Protein AF-A0A7W1IDH3-F1 (afdb_monomer)

Foldseek 3Di:
DDADDPVLLVCLVVVVDDPVVVVVLVVVCVVDVVNVVVSVVVVVVVVVVVVVVVVVPDPPPPDPPPPPPPDDDDDDDDPDDDDDPCPDDCVVVVVVVVVVVVVVVVVVVCCVVVVVVVVVVVPPDPVVVVVVVVVPDPDDPDDDDDDDDDDDDDDDDDDDDDDDDDDDDDDDDDDDDDDDDDDDDDDDDDDDDDPDDPPDPPPDPVVVVVVVVVVVVVVVVVVVVVVVVVVVVVVVVVVVVVVVVVVVVVD

Secondary structure (DSSP, 8-state):
-PPPPHHHHHHHHHT-S-HHHHHHHHHHHHH-HHHHHHHHHHHHHHHHHHHHHHHHS-------PPP----PPP------PPP---PPPTHHHHHHHHHHHHHHHHHHHHHHHHHHHHHHHHT---HHHHHHHHTT--------------------------------------------------PPPP-PPPPPPP------HHHHHHHHHHHHHHHHHHHHHHHHHHHHHHHHHHHHHHHHHHHHTT-

pLDDT: mean 73.45, std 20.01, range [39.34, 98.31]

Mean predicted aligned error: 21.39 Å

Structure (mmCIF, N/CA/C/O backbone):
data_AF-A0A7W1IDH3-F1
#
_entry.id   AF-A0A7W1IDH3-F1
#
loop_
_atom_site.group_PDB
_atom_site.id
_atom_site.type_symbol
_atom_site.label_atom_id
_atom_site.label_alt_id
_atom_site.label_comp_id
_atom_site.label_asym_id
_atom_site.label_entity_id
_atom_site.label_seq_id
_atom_site.pdbx_PDB_ins_code
_atom_site.Cartn_x
_atom_site.Cartn_y
_atom_site.Cartn_z
_atom_site.occupancy
_atom_site.B_iso_or_equiv
_atom_site.auth_seq_id
_atom_site.auth_comp_id
_atom_site.auth_asym_id
_atom_site.auth_atom_id
_atom_site.pdbx_PDB_model_num
ATOM 1 N N . MET A 1 1 ? -10.002 7.616 27.091 1.00 63.62 1 MET A N 1
ATOM 2 C CA . MET A 1 1 ? -8.850 6.892 26.515 1.00 63.62 1 MET A CA 1
ATOM 3 C C . MET A 1 1 ? -8.283 7.758 25.410 1.00 63.62 1 MET A C 1
ATOM 5 O O . MET A 1 1 ? -9.078 8.321 24.669 1.00 63.62 1 MET A O 1
ATOM 9 N N . SER A 1 2 ? -6.966 7.949 25.358 1.00 89.31 2 SER A N 1
ATOM 10 C CA . SER A 1 2 ? -6.324 8.738 24.303 1.00 89.31 2 SER A CA 1
ATOM 11 C C . SER A 1 2 ? -6.494 8.037 22.954 1.00 89.31 2 SER A C 1
ATOM 13 O O . SER A 1 2 ? -6.327 6.820 22.867 1.00 89.31 2 SER A O 1
ATOM 15 N N . HIS A 1 3 ? -6.877 8.792 21.924 1.00 95.94 3 HIS A N 1
ATOM 16 C CA . HIS A 1 3 ? -6.883 8.303 20.546 1.00 95.94 3 HIS A CA 1
ATOM 17 C C . HIS A 1 3 ? -5.452 8.023 20.077 1.00 95.94 3 HIS A C 1
ATOM 19 O O . HIS A 1 3 ? -4.496 8.538 20.660 1.00 95.94 3 HIS A O 1
ATOM 25 N N . LEU A 1 4 ? -5.318 7.209 19.031 1.00 96.69 4 LEU A N 1
ATOM 26 C CA . LEU A 1 4 ? -4.037 7.011 18.363 1.00 96.69 4 LEU A CA 1
ATOM 27 C C . LEU A 1 4 ? -3.594 8.303 17.680 1.00 96.69 4 LEU A C 1
ATOM 29 O O . LEU A 1 4 ? -4.425 9.048 17.153 1.00 96.69 4 LEU A O 1
ATOM 33 N N . ASP A 1 5 ? -2.287 8.541 17.709 1.00 96.75 5 ASP A N 1
ATOM 34 C CA . ASP A 1 5 ? -1.677 9.615 16.940 1.00 96.75 5 ASP A CA 1
ATOM 35 C C . ASP A 1 5 ? -1.692 9.275 15.445 1.00 96.75 5 ASP A C 1
ATOM 37 O O . ASP A 1 5 ? -1.573 8.110 15.052 1.00 96.75 5 ASP A O 1
ATOM 41 N N . GLU A 1 6 ? -1.825 10.304 14.616 1.00 95.06 6 GLU A N 1
ATOM 42 C CA . GLU A 1 6 ? -1.897 10.163 13.162 1.00 95.06 6 GLU A CA 1
ATOM 43 C C . GLU A 1 6 ? -0.582 9.608 12.600 1.00 95.06 6 GLU A C 1
ATOM 45 O O . GLU A 1 6 ? -0.588 8.723 11.746 1.00 95.06 6 GLU A O 1
ATOM 50 N N . GLY A 1 7 ? 0.558 10.042 13.151 1.00 96.75 7 GLY A N 1
ATOM 51 C CA . GLY A 1 7 ? 1.873 9.536 12.749 1.00 96.75 7 GLY A CA 1
ATOM 52 C C . GLY A 1 7 ? 2.023 8.028 12.961 1.00 96.75 7 GLY A C 1
ATOM 53 O O . GLY A 1 7 ? 2.634 7.345 12.143 1.00 96.75 7 GLY A O 1
ATOM 54 N N . LEU A 1 8 ? 1.400 7.483 14.011 1.00 97.06 8 LEU A N 1
ATOM 55 C CA . LEU A 1 8 ? 1.431 6.048 14.298 1.00 97.06 8 LEU A CA 1
ATOM 56 C C . LEU A 1 8 ? 0.573 5.242 13.310 1.00 97.06 8 LEU A C 1
ATOM 58 O O . LEU A 1 8 ? 0.922 4.118 12.955 1.00 97.06 8 LEU A O 1
ATOM 62 N N . LEU A 1 9 ? -0.553 5.805 12.859 1.00 96.94 9 LEU A N 1
ATOM 63 C CA . LEU A 1 9 ? -1.392 5.195 11.823 1.00 96.94 9 LEU A CA 1
ATOM 64 C C . LEU A 1 9 ? -0.641 5.108 10.489 1.00 96.94 9 LEU A C 1
ATOM 66 O O . LEU A 1 9 ? -0.686 4.058 9.848 1.00 96.94 9 LEU A O 1
ATOM 70 N N . HIS A 1 10 ? 0.082 6.165 10.109 1.00 96.62 10 HIS A N 1
ATOM 71 C CA . HIS A 1 10 ? 0.917 6.175 8.905 1.00 96.62 10 HIS A CA 1
ATOM 72 C C . HIS A 1 10 ? 2.076 5.185 8.994 1.00 96.62 10 HIS A C 1
ATOM 74 O O . HIS A 1 10 ? 2.162 4.303 8.146 1.00 96.62 10 HIS A O 1
ATOM 80 N N . ALA A 1 11 ? 2.858 5.213 10.079 1.00 97.75 11 ALA A N 1
ATOM 81 C CA . ALA A 1 11 ? 3.935 4.246 10.294 1.00 97.75 11 ALA A CA 1
ATOM 82 C C . ALA A 1 11 ? 3.434 2.789 10.202 1.00 97.75 11 ALA A C 1
ATOM 84 O O . ALA A 1 11 ? 4.164 1.895 9.772 1.00 97.75 11 ALA A O 1
ATOM 85 N N . MET A 1 12 ? 2.176 2.522 10.592 1.00 97.69 12 MET A N 1
ATOM 86 C CA . MET A 1 12 ? 1.591 1.175 10.522 1.00 97.69 12 MET A CA 1
ATOM 87 C C . MET A 1 12 ? 1.304 0.766 9.081 1.00 97.69 12 MET A C 1
ATOM 89 O O . MET A 1 12 ? 1.465 -0.405 8.738 1.00 97.69 12 MET A O 1
ATOM 93 N N . LEU A 1 13 ? 0.848 1.707 8.256 1.00 97.44 13 LEU A N 1
ATOM 94 C CA . LEU A 1 13 ? 0.572 1.482 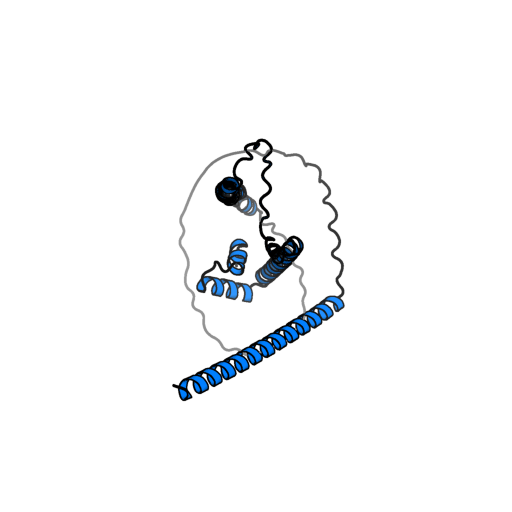6.840 1.00 97.44 13 LEU A CA 1
ATOM 95 C C . LEU A 1 13 ? 1.860 1.364 6.023 1.00 97.44 13 LEU A C 1
ATOM 97 O O . LEU A 1 13 ? 1.926 0.510 5.142 1.00 97.44 13 LEU A O 1
ATOM 101 N N . ASP A 1 14 ? 2.881 2.140 6.379 1.00 96.75 14 ASP A N 1
ATOM 102 C CA . ASP A 1 14 ? 4.202 2.111 5.746 1.00 96.75 14 ASP A CA 1
ATOM 103 C C . ASP A 1 14 ? 5.017 0.867 6.152 1.00 96.75 14 ASP A C 1
ATOM 105 O O . ASP A 1 14 ? 6.011 0.520 5.515 1.00 96.75 14 ASP A O 1
ATOM 109 N N . GLY A 1 15 ? 4.574 0.146 7.191 1.00 97.81 15 GLY A N 1
ATOM 110 C CA . GLY A 1 15 ? 5.244 -1.051 7.703 1.00 97.81 15 GLY A CA 1
ATOM 111 C C . GLY A 1 15 ? 6.477 -0.747 8.557 1.00 97.81 15 GLY A C 1
ATOM 112 O O . GLY A 1 15 ? 7.332 -1.615 8.724 1.00 97.81 15 GLY A O 1
ATOM 113 N N . GLU A 1 16 ? 6.571 0.468 9.098 1.00 98.25 16 GLU A N 1
ATOM 114 C CA . GLU A 1 16 ? 7.702 0.938 9.903 1.00 98.25 16 GLU A CA 1
ATOM 115 C C . GLU A 1 16 ? 7.608 0.541 11.387 1.00 98.25 16 GLU A C 1
ATOM 117 O O . GLU A 1 16 ? 8.611 0.601 12.097 1.00 98.25 16 GLU A O 1
ATOM 122 N N . LEU A 1 17 ? 6.435 0.109 11.871 1.00 98.00 17 LEU A N 1
ATOM 123 C CA . LEU A 1 17 ? 6.269 -0.353 13.259 1.00 98.00 17 LEU A CA 1
ATOM 124 C C . LEU A 1 17 ? 6.783 -1.774 13.492 1.00 98.00 17 LEU A C 1
ATOM 126 O O . LEU A 1 17 ? 6.637 -2.672 12.657 1.00 98.00 17 LEU A O 1
ATOM 130 N N . GLU A 1 18 ? 7.265 -2.019 14.711 1.00 97.81 18 GLU A N 1
ATOM 131 C CA . GLU A 1 18 ? 7.594 -3.366 15.164 1.00 97.81 18 GLU A CA 1
ATOM 132 C C . GLU A 1 18 ? 6.318 -4.217 15.336 1.00 97.81 18 GLU A C 1
ATOM 134 O O . GLU A 1 18 ? 5.243 -3.731 15.692 1.00 97.81 18 GLU A O 1
ATOM 139 N N . LEU A 1 19 ? 6.430 -5.539 15.162 1.00 96.94 19 LEU A N 1
ATOM 140 C CA . LEU A 1 19 ? 5.321 -6.491 15.326 1.00 96.94 19 LEU A CA 1
ATOM 141 C C . LEU A 1 19 ? 4.579 -6.357 16.671 1.00 96.94 19 LEU A C 1
ATOM 143 O O . LEU A 1 19 ? 3.372 -6.608 16.731 1.00 96.94 19 LEU A O 1
ATOM 147 N N . GLY A 1 20 ? 5.282 -6.000 17.751 1.00 97.38 20 GLY A N 1
ATOM 148 C CA . GLY A 1 20 ? 4.677 -5.769 19.065 1.00 97.38 20 GLY A CA 1
ATOM 149 C C . GLY A 1 20 ? 3.754 -4.550 19.079 1.00 97.38 20 GLY A C 1
ATOM 150 O O . GLY A 1 20 ? 2.620 -4.633 19.555 1.00 97.38 20 GLY A O 1
ATOM 151 N N . GLU A 1 21 ? 4.207 -3.449 18.488 1.00 97.44 21 GLU A N 1
ATOM 152 C CA . GLU A 1 21 ? 3.458 -2.198 18.404 1.00 97.44 21 GLU A CA 1
ATOM 153 C C . GLU A 1 21 ? 2.258 -2.344 17.464 1.00 97.44 21 GLU A C 1
ATOM 155 O O . GLU A 1 21 ? 1.145 -1.959 17.822 1.00 97.44 21 GLU A O 1
ATOM 160 N N . VAL A 1 22 ? 2.429 -3.021 16.321 1.00 98.31 22 VAL A N 1
ATOM 161 C CA . VAL A 1 22 ? 1.327 -3.330 15.394 1.00 98.31 22 VAL A CA 1
ATOM 162 C C . VAL A 1 22 ? 0.195 -4.071 16.110 1.00 98.31 22 VAL A C 1
ATOM 164 O O . VAL A 1 22 ? -0.975 -3.730 15.931 1.00 98.31 22 VAL A O 1
ATOM 167 N N . ARG A 1 23 ? 0.507 -5.050 16.972 1.00 98.06 23 ARG A N 1
ATOM 168 C CA . ARG A 1 23 ? -0.514 -5.768 17.760 1.00 98.06 23 ARG A CA 1
ATOM 169 C C . ARG A 1 23 ? -1.243 -4.849 18.737 1.00 98.06 23 ARG A C 1
ATOM 171 O O . ARG A 1 23 ? -2.455 -4.985 18.901 1.00 98.06 23 ARG A O 1
ATOM 178 N N . GLN A 1 24 ? -0.533 -3.920 19.373 1.00 97.31 24 GL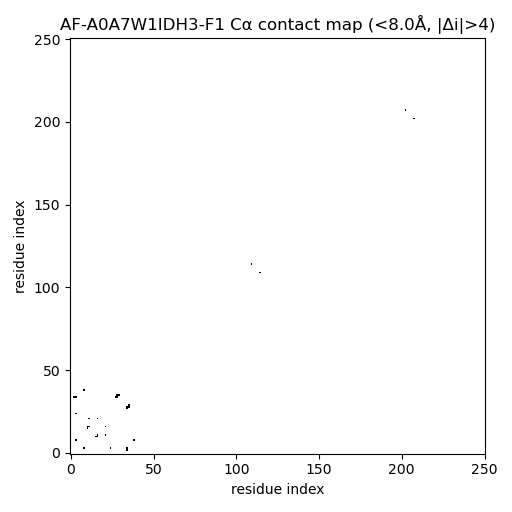N A N 1
ATOM 179 C CA . GLN A 1 24 ? -1.133 -2.959 20.297 1.00 97.31 24 GLN A CA 1
ATOM 180 C C . GLN A 1 24 ? -2.063 -1.980 19.568 1.00 97.31 24 GLN A C 1
ATOM 182 O O . GLN A 1 24 ? -3.188 -1.750 20.018 1.00 97.31 24 GLN A O 1
ATOM 187 N N . VAL A 1 25 ? -1.634 -1.464 18.414 1.00 97.75 25 VAL A N 1
ATOM 188 C CA . VAL A 1 25 ? -2.446 -0.594 17.552 1.00 97.75 25 VAL A CA 1
ATOM 189 C C . VAL A 1 25 ? -3.689 -1.335 17.061 1.00 97.75 25 VAL A C 1
ATOM 191 O O . VAL A 1 25 ? -4.799 -0.824 17.193 1.00 97.75 25 VAL A O 1
ATOM 194 N N . GLN A 1 26 ? -3.546 -2.574 16.585 1.00 97.88 26 GLN A N 1
ATOM 195 C CA . GLN A 1 26 ? -4.675 -3.406 16.155 1.00 97.88 26 GLN A CA 1
ATOM 196 C C . GLN A 1 26 ? -5.670 -3.690 17.286 1.00 97.88 26 GLN A C 1
ATOM 198 O O . GLN A 1 26 ? -6.880 -3.613 17.068 1.00 97.88 26 GLN A O 1
ATOM 203 N N . ALA A 1 27 ? -5.190 -3.965 18.502 1.00 97.81 27 ALA A N 1
ATOM 204 C CA .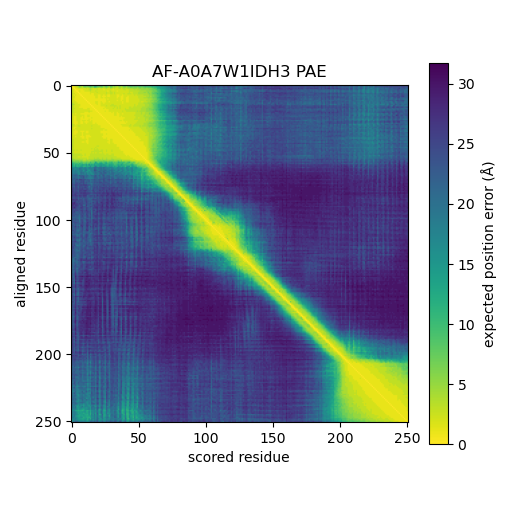 ALA A 1 27 ? -6.059 -4.136 19.665 1.00 97.81 27 ALA A CA 1
ATOM 205 C C . ALA A 1 27 ? -6.850 -2.853 19.972 1.00 97.81 27 ALA A C 1
ATOM 207 O O . ALA A 1 27 ? -8.055 -2.914 20.224 1.00 97.81 27 ALA A O 1
ATOM 208 N N . HIS A 1 28 ? -6.204 -1.684 19.890 1.00 97.81 28 HIS A N 1
ATOM 209 C CA . HIS A 1 28 ? -6.881 -0.403 20.068 1.00 97.81 28 HIS A CA 1
ATOM 210 C C . HIS A 1 28 ? -7.941 -0.166 18.986 1.00 97.81 28 HIS A C 1
ATOM 212 O O . HIS A 1 28 ? -9.075 0.175 19.324 1.00 97.81 28 HIS A O 1
ATOM 218 N N . LEU A 1 29 ? -7.614 -0.405 17.713 1.00 97.62 29 LEU A N 1
ATOM 219 C CA . LEU A 1 29 ? -8.550 -0.286 16.589 1.00 97.62 29 LEU A CA 1
ATOM 220 C C . LEU A 1 29 ? -9.783 -1.185 16.765 1.00 97.62 29 LEU A C 1
ATOM 222 O O . LEU A 1 29 ? -10.895 -0.751 16.483 1.00 97.62 29 LEU A O 1
ATOM 226 N N . GLY A 1 30 ? -9.615 -2.389 17.325 1.00 97.12 30 GLY A N 1
ATOM 227 C CA . GLY A 1 30 ? -10.730 -3.282 17.664 1.00 97.12 30 GLY A CA 1
ATOM 228 C C . GLY A 1 30 ? -11.656 -2.753 18.768 1.00 97.12 30 GLY A C 1
ATOM 229 O O . GLY A 1 30 ? -12.821 -3.137 18.829 1.00 97.12 30 GLY A O 1
ATOM 230 N N . SER A 1 31 ? -11.159 -1.861 19.629 1.00 97.44 31 SER A N 1
ATOM 231 C CA . SER A 1 31 ? -11.921 -1.260 20.734 1.00 97.44 31 SER A CA 1
ATOM 232 C C . SER A 1 31 ? -12.433 0.160 20.457 1.00 97.44 31 SER A C 1
ATOM 234 O O . SER A 1 31 ? -13.329 0.633 21.155 1.00 97.44 31 SER A O 1
ATOM 236 N N . CYS A 1 32 ? -11.881 0.857 19.458 1.00 98.12 32 CYS A N 1
ATOM 237 C CA . CYS A 1 32 ? -12.119 2.280 19.225 1.00 98.12 32 CYS A CA 1
ATOM 238 C C . CYS A 1 32 ? -12.599 2.556 17.792 1.00 98.12 32 CYS A C 1
ATOM 240 O O . CYS A 1 32 ? -11.802 2.747 16.872 1.00 98.12 32 CYS A O 1
ATOM 242 N N . ALA A 1 33 ? -13.921 2.662 17.623 1.00 97.56 33 ALA A N 1
ATOM 243 C CA . ALA A 1 33 ? -14.556 2.891 16.322 1.00 97.56 33 ALA A CA 1
ATOM 244 C C . ALA A 1 33 ? -14.087 4.178 15.616 1.00 97.56 33 ALA A C 1
ATOM 246 O O . ALA A 1 33 ? -13.983 4.203 14.395 1.00 97.56 33 ALA A O 1
ATOM 247 N N . SER A 1 34 ? -13.763 5.243 16.358 1.00 96.81 34 SER A N 1
ATOM 248 C CA . SER A 1 34 ? -13.271 6.488 15.752 1.00 96.81 34 SER A CA 1
ATOM 249 C C . SER A 1 34 ? -11.890 6.329 15.113 1.00 96.81 34 SER A C 1
ATOM 251 O O . SER A 1 34 ? -11.634 6.921 14.070 1.00 96.81 34 SER A O 1
ATOM 253 N N . CYS A 1 35 ? -11.003 5.537 15.725 1.00 98.06 35 CYS A N 1
ATOM 254 C CA . CYS A 1 35 ? -9.674 5.270 15.173 1.00 98.06 35 CYS A CA 1
ATOM 255 C C . CYS A 1 35 ? -9.761 4.338 13.954 1.00 98.06 35 CYS A C 1
ATOM 257 O O . CYS A 1 35 ? -9.029 4.533 12.989 1.00 98.06 35 CYS A O 1
ATOM 259 N N . ASP A 1 36 ? -10.695 3.379 13.957 1.00 98.00 36 ASP A N 1
ATOM 260 C CA . ASP A 1 36 ? -10.970 2.526 12.793 1.00 98.00 36 ASP A CA 1
ATOM 261 C C . ASP A 1 36 ? -11.512 3.326 11.594 1.00 98.00 36 ASP A C 1
ATOM 263 O O . ASP A 1 36 ? -11.073 3.119 10.463 1.00 98.00 36 ASP A O 1
ATOM 267 N N . THR A 1 37 ? -12.411 4.290 11.827 1.00 97.81 37 THR A N 1
ATOM 268 C CA . THR A 1 37 ? -12.883 5.196 10.766 1.00 97.81 37 THR A CA 1
ATOM 269 C C . THR A 1 37 ? -11.735 6.014 10.174 1.00 97.81 37 THR A C 1
ATOM 271 O O . THR A 1 37 ? -11.593 6.039 8.955 1.00 97.81 37 THR A O 1
ATOM 274 N N . ARG A 1 38 ? -10.866 6.602 11.008 1.00 97.19 38 ARG A N 1
ATOM 275 C CA . ARG A 1 38 ? -9.688 7.346 10.523 1.00 97.19 38 ARG A CA 1
ATOM 276 C C . ARG A 1 38 ? -8.750 6.473 9.695 1.00 97.19 38 ARG A C 1
ATOM 278 O O . ARG A 1 38 ? -8.335 6.871 8.616 1.00 97.19 38 ARG A O 1
ATOM 285 N N . LEU A 1 39 ? -8.477 5.245 10.138 1.00 97.94 39 LEU A N 1
ATOM 286 C CA . LEU A 1 39 ? -7.651 4.308 9.373 1.00 97.94 39 LEU A CA 1
ATOM 287 C C . LEU A 1 39 ? -8.235 4.016 7.980 1.00 97.94 39 LEU A C 1
ATOM 289 O O . LEU A 1 39 ? -7.485 3.858 7.017 1.00 97.94 39 LEU A O 1
ATOM 293 N N . LYS A 1 40 ? -9.564 3.922 7.859 1.00 98.00 40 LYS A N 1
ATOM 294 C CA . LYS A 1 40 ? -10.234 3.740 6.563 1.00 98.00 40 LYS A CA 1
ATOM 295 C C . LYS A 1 40 ? -10.073 4.966 5.668 1.00 98.00 40 LYS A C 1
ATOM 297 O O . LYS A 1 40 ? -9.737 4.788 4.503 1.00 98.00 40 LYS A O 1
ATOM 302 N N . GLU A 1 41 ? -10.247 6.167 6.217 1.00 97.38 41 GLU A N 1
ATOM 303 C CA . GLU A 1 41 ? -10.050 7.431 5.493 1.00 97.38 41 GLU A CA 1
ATOM 304 C C . GLU A 1 41 ? -8.615 7.552 4.956 1.00 97.38 41 GLU A C 1
ATOM 306 O O . GLU A 1 41 ? -8.417 7.844 3.778 1.00 97.38 41 GLU A O 1
ATOM 311 N N . VAL A 1 42 ? -7.607 7.240 5.779 1.00 97.06 42 VAL A N 1
ATOM 312 C CA . VAL A 1 42 ? -6.194 7.275 5.362 1.00 97.06 42 VAL A CA 1
ATOM 313 C C . VAL A 1 42 ? -5.913 6.258 4.252 1.00 97.06 42 VAL A C 1
ATOM 315 O O . VAL A 1 42 ? -5.238 6.579 3.276 1.00 97.06 42 VAL A O 1
ATOM 318 N N . ARG A 1 43 ? -6.462 5.040 4.347 1.00 97.06 43 ARG A N 1
ATOM 319 C CA . ARG A 1 43 ? -6.314 4.017 3.296 1.00 97.06 43 ARG A CA 1
ATOM 320 C C . ARG A 1 43 ? -6.969 4.424 1.979 1.00 97.06 43 ARG A C 1
ATOM 322 O O . ARG A 1 43 ? -6.414 4.139 0.923 1.00 97.06 43 ARG A O 1
ATOM 329 N N . GLU A 1 44 ? -8.132 5.065 2.035 1.00 97.81 44 GLU A N 1
ATOM 330 C CA . GLU A 1 44 ? -8.810 5.588 0.847 1.00 97.81 44 GLU A CA 1
ATOM 331 C C . GLU A 1 44 ? -7.991 6.707 0.192 1.00 97.81 44 GLU A C 1
ATOM 333 O O . GLU A 1 44 ? -7.787 6.688 -1.022 1.00 97.81 44 GLU A O 1
ATOM 338 N N . LEU A 1 45 ? -7.436 7.621 0.994 1.00 96.62 45 LEU A N 1
ATOM 339 C C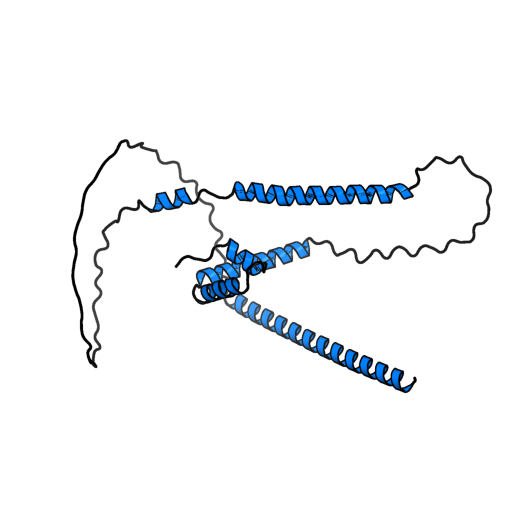A . LEU A 1 45 ? -6.555 8.681 0.505 1.00 96.62 45 LEU A CA 1
ATOM 340 C C . LEU A 1 45 ? -5.279 8.123 -0.145 1.00 96.62 45 LEU A C 1
ATOM 342 O O . LEU A 1 45 ? -4.845 8.625 -1.183 1.00 96.62 45 LEU A O 1
ATOM 346 N N . MET A 1 46 ? -4.689 7.080 0.441 1.00 95.75 46 MET A N 1
ATOM 347 C CA . MET A 1 46 ? -3.506 6.411 -0.104 1.00 95.75 46 MET A CA 1
ATOM 348 C C . MET A 1 46 ? -3.820 5.736 -1.446 1.00 95.75 46 MET A C 1
ATOM 350 O O . MET A 1 46 ? -3.116 5.966 -2.423 1.00 95.75 46 MET A O 1
ATOM 354 N N . ALA A 1 47 ? -4.943 5.015 -1.538 1.00 96.25 47 ALA A N 1
ATOM 355 C CA . ALA A 1 47 ? -5.382 4.379 -2.780 1.00 96.25 47 ALA A CA 1
ATOM 356 C C . ALA A 1 47 ? -5.683 5.390 -3.904 1.00 96.25 47 ALA A C 1
ATOM 358 O O . ALA A 1 47 ? -5.363 5.140 -5.068 1.00 96.25 47 ALA A O 1
ATOM 359 N N . GLU A 1 48 ? -6.281 6.541 -3.582 1.00 97.94 48 GLU A N 1
ATOM 360 C CA . GLU A 1 48 ? -6.496 7.609 -4.566 1.00 97.94 48 GLU A CA 1
ATOM 361 C C . GLU A 1 48 ? -5.167 8.250 -4.993 1.00 97.94 48 GLU A C 1
ATOM 363 O O . GLU A 1 48 ? -4.968 8.538 -6.172 1.00 97.94 48 GLU A O 1
ATOM 368 N N . SER A 1 49 ? -4.223 8.412 -4.064 1.00 96.50 49 SER A N 1
ATOM 369 C CA . SER A 1 49 ? -2.880 8.910 -4.376 1.00 96.50 49 SER A CA 1
ATOM 370 C C . SER A 1 49 ? -2.146 7.970 -5.336 1.00 96.50 49 SER A C 1
ATOM 372 O O . SER A 1 49 ? -1.641 8.430 -6.359 1.00 96.50 49 SER A O 1
ATOM 374 N N . ASP A 1 50 ? -2.174 6.659 -5.081 1.00 96.19 50 ASP A N 1
ATOM 375 C CA . ASP A 1 50 ? -1.594 5.642 -5.968 1.00 96.19 50 ASP A CA 1
ATOM 376 C C . ASP A 1 50 ? -2.220 5.688 -7.365 1.00 96.19 50 ASP A C 1
ATOM 378 O O . ASP A 1 50 ? -1.528 5.620 -8.382 1.00 96.19 50 ASP A O 1
ATOM 382 N N . ARG A 1 51 ? -3.541 5.877 -7.440 1.00 96.75 51 ARG A N 1
ATOM 383 C CA . ARG A 1 51 ? -4.261 6.024 -8.708 1.00 96.75 51 ARG A CA 1
ATOM 384 C C . ARG A 1 51 ? -3.830 7.271 -9.482 1.00 96.75 51 ARG A C 1
ATOM 386 O O . ARG A 1 51 ? -3.677 7.213 -10.707 1.00 96.75 51 ARG A O 1
ATOM 393 N N . LEU A 1 52 ? -3.654 8.401 -8.800 1.00 96.50 52 LEU A N 1
ATOM 394 C CA . LEU A 1 52 ? -3.181 9.640 -9.417 1.00 96.50 52 LEU A CA 1
ATOM 395 C C . LEU A 1 52 ? -1.739 9.493 -9.908 1.00 96.50 52 LEU A C 1
ATOM 397 O O . LEU A 1 52 ? -1.445 9.899 -11.031 1.00 96.50 52 LEU A O 1
ATOM 401 N N . VAL A 1 53 ? -0.868 8.859 -9.119 1.00 95.81 53 VAL A N 1
ATOM 402 C CA . VAL A 1 53 ? 0.515 8.558 -9.516 1.00 95.81 53 VAL A CA 1
ATOM 403 C C . VAL A 1 53 ? 0.532 7.661 -10.750 1.00 95.81 53 VAL A C 1
ATOM 405 O O . VAL A 1 53 ? 1.164 8.024 -11.736 1.00 95.81 53 VAL A O 1
ATOM 408 N N . ALA A 1 54 ? -0.248 6.579 -10.768 1.00 91.94 54 ALA A N 1
ATOM 409 C CA . ALA A 1 54 ? -0.357 5.685 -11.921 1.00 91.94 54 ALA A CA 1
ATOM 410 C C . ALA A 1 54 ? -0.896 6.380 -13.186 1.00 91.94 54 ALA A C 1
ATOM 412 O O . ALA A 1 54 ? -0.600 5.966 -14.302 1.00 91.94 54 ALA A O 1
ATOM 413 N N . THR A 1 55 ? -1.691 7.444 -13.031 1.00 94.50 55 THR A N 1
ATOM 414 C CA . THR A 1 55 ? -2.192 8.245 -14.162 1.00 94.50 55 THR A CA 1
ATOM 415 C C . THR A 1 55 ? -1.130 9.211 -14.697 1.00 94.50 55 THR A C 1
ATOM 417 O O . THR A 1 55 ? -1.131 9.537 -15.885 1.00 94.50 55 THR A O 1
ATOM 420 N N . LEU A 1 56 ? -0.247 9.704 -13.824 1.00 95.19 56 LEU A N 1
ATOM 421 C CA . LEU A 1 56 ? 0.836 10.624 -14.175 1.00 95.19 56 LEU A CA 1
ATOM 422 C C . LEU A 1 56 ? 2.092 9.906 -14.665 1.00 95.19 56 LEU A C 1
ATOM 424 O O . LEU A 1 56 ? 2.878 10.513 -15.395 1.00 95.19 56 LEU A O 1
ATOM 428 N N . GLU A 1 57 ? 2.294 8.655 -14.260 1.00 91.81 57 GLU A N 1
ATOM 429 C CA . GLU A 1 57 ? 3.406 7.839 -14.715 1.00 91.81 57 GLU A CA 1
ATOM 430 C C . GLU A 1 57 ? 3.267 7.638 -16.232 1.00 91.81 57 GLU A C 1
ATOM 432 O O . GLU A 1 57 ? 2.307 7.013 -16.697 1.00 91.81 57 GLU A O 1
ATOM 437 N N . PRO A 1 58 ? 4.161 8.236 -17.047 1.00 83.12 58 PRO A N 1
ATOM 438 C CA . PRO A 1 58 ? 4.109 8.034 -18.483 1.00 83.12 58 PRO A CA 1
ATOM 439 C C . PRO A 1 58 ? 4.249 6.534 -18.725 1.00 83.12 58 PRO A C 1
ATOM 441 O O . PRO A 1 58 ? 5.049 5.915 -18.019 1.00 83.12 58 PRO A O 1
ATOM 444 N N . PRO A 1 59 ? 3.519 5.951 -19.701 1.00 80.44 59 PRO A N 1
ATOM 445 C CA . PRO A 1 59 ? 3.672 4.537 -20.005 1.00 80.44 59 PRO A CA 1
ATOM 446 C C . PRO A 1 59 ? 5.165 4.290 -20.135 1.00 80.44 59 PRO A C 1
ATOM 448 O O . PRO A 1 59 ? 5.814 4.987 -20.932 1.00 80.44 59 PRO A O 1
ATOM 451 N N . GLU A 1 60 ? 5.703 3.410 -19.275 1.00 71.38 60 GLU A N 1
ATOM 452 C CA . GLU A 1 60 ? 7.105 3.020 -19.331 1.00 71.38 60 GLU A CA 1
ATOM 453 C C . GLU A 1 60 ? 7.391 2.839 -20.805 1.00 71.38 60 GLU A C 1
ATOM 455 O O . GLU A 1 60 ? 6.651 2.114 -21.480 1.00 71.38 60 GLU A O 1
ATOM 460 N N . ARG A 1 61 ? 8.344 3.615 -21.338 1.00 62.44 61 ARG A N 1
ATOM 461 C CA . ARG A 1 61 ? 8.726 3.502 -22.740 1.00 62.44 61 ARG A CA 1
ATOM 462 C C . ARG A 1 61 ? 9.234 2.084 -22.879 1.00 62.44 61 ARG A C 1
ATOM 464 O O . ARG A 1 61 ? 10.409 1.842 -22.620 1.00 62.44 61 ARG A O 1
ATOM 471 N N . THR A 1 62 ? 8.313 1.181 -23.212 1.00 62.75 62 THR A N 1
ATOM 472 C CA . THR A 1 62 ? 8.558 -0.219 -23.481 1.00 62.75 62 THR A CA 1
ATOM 473 C C . THR A 1 62 ? 9.709 -0.171 -24.433 1.00 62.75 62 THR A C 1
ATOM 475 O O . THR A 1 62 ? 9.609 0.525 -25.449 1.00 62.75 62 THR A O 1
ATOM 478 N N . GLU A 1 63 ? 10.817 -0.720 -23.947 1.00 59.25 63 GLU A N 1
ATOM 479 C CA . GLU A 1 63 ? 12.167 -0.506 -24.422 1.00 59.25 63 GLU A CA 1
ATOM 480 C C . GLU A 1 63 ? 12.138 -0.109 -25.885 1.00 59.25 63 GLU A C 1
ATOM 482 O O . GLU A 1 63 ? 11.654 -0.859 -26.735 1.00 59.25 63 GLU A O 1
ATOM 487 N N . PHE A 1 64 ? 12.597 1.113 -26.165 1.00 57.94 64 PHE A N 1
ATOM 488 C CA . PHE A 1 64 ? 13.025 1.468 -27.504 1.00 57.94 64 PHE A CA 1
ATOM 489 C C . PHE A 1 64 ? 14.015 0.370 -27.880 1.00 57.94 64 PHE A C 1
ATOM 491 O O . PHE A 1 64 ? 15.170 0.415 -27.456 1.00 57.94 64 PHE A O 1
ATOM 498 N N . ALA A 1 65 ? 13.526 -0.670 -28.563 1.00 65.94 65 ALA A N 1
ATOM 499 C CA . ALA A 1 65 ? 14.352 -1.730 -29.080 1.00 65.94 65 ALA A CA 1
ATOM 500 C C . ALA A 1 65 ? 15.419 -0.973 -29.862 1.00 65.94 65 ALA A C 1
ATOM 502 O O . ALA A 1 65 ? 15.042 -0.189 -30.747 1.00 65.94 65 ALA A O 1
ATOM 503 N N . PRO A 1 66 ? 16.701 -1.056 -29.460 1.00 69.75 66 PRO A N 1
ATOM 504 C CA . PRO A 1 66 ? 17.737 -0.305 -30.139 1.00 69.75 66 PRO A CA 1
ATOM 505 C C . PRO A 1 66 ? 17.561 -0.622 -31.623 1.00 69.75 66 PRO A C 1
ATOM 507 O O . PRO A 1 66 ? 17.429 -1.808 -31.948 1.00 69.75 66 PRO A O 1
ATOM 510 N N . PRO A 1 67 ? 17.414 0.395 -32.498 1.00 68.62 67 PRO A N 1
ATOM 511 C CA . PRO A 1 67 ? 17.182 0.144 -33.908 1.00 68.62 67 PRO A CA 1
ATOM 512 C C . PRO A 1 67 ? 18.270 -0.822 -34.343 1.00 68.62 67 PRO A C 1
ATOM 514 O O . PRO A 1 67 ? 19.450 -0.528 -34.151 1.00 68.62 67 PRO A O 1
ATOM 517 N N . LEU A 1 68 ? 17.850 -2.005 -34.807 1.00 68.00 68 LEU A N 1
ATOM 518 C CA . LEU A 1 68 ? 18.745 -3.022 -35.338 1.00 68.00 68 LEU A CA 1
ATOM 519 C C . LEU A 1 68 ? 19.696 -2.285 -36.269 1.00 68.00 68 LEU A C 1
ATOM 521 O O . LEU A 1 68 ? 19.252 -1.693 -37.256 1.00 68.00 68 LEU A O 1
ATOM 525 N N . THR A 1 69 ? 20.967 -2.218 -35.882 1.00 67.19 69 THR A N 1
ATOM 526 C CA . THR A 1 69 ? 21.984 -1.541 -36.669 1.00 67.19 69 THR A CA 1
ATOM 527 C C . THR A 1 69 ? 21.912 -2.132 -38.074 1.00 67.19 69 THR A C 1
ATOM 529 O O . THR A 1 69 ? 22.013 -3.356 -38.219 1.00 67.19 69 THR A O 1
ATOM 532 N N . PRO A 1 70 ? 21.655 -1.318 -39.114 1.00 65.12 70 PRO A N 1
ATOM 533 C CA . PRO A 1 70 ? 21.708 -1.814 -40.473 1.00 65.12 70 PRO A CA 1
ATOM 534 C C . PRO A 1 70 ? 23.118 -2.355 -40.685 1.00 65.12 70 PRO A C 1
ATOM 536 O O . PRO A 1 70 ? 24.100 -1.653 -40.471 1.00 65.12 70 PRO A O 1
ATOM 539 N N . THR A 1 71 ? 23.198 -3.636 -41.027 1.00 64.50 71 THR A N 1
ATOM 540 C CA . THR A 1 71 ? 24.419 -4.301 -41.467 1.00 64.50 71 THR A CA 1
ATOM 541 C C . THR A 1 71 ? 25.131 -3.412 -42.483 1.00 64.50 71 THR A C 1
ATOM 543 O O . THR A 1 71 ? 24.578 -3.135 -43.549 1.00 64.50 71 THR A O 1
ATOM 546 N N . ASP A 1 72 ? 26.334 -2.955 -42.135 1.00 54.72 72 ASP A N 1
ATOM 547 C CA . ASP A 1 72 ? 27.170 -2.141 -43.010 1.00 54.72 72 ASP A CA 1
ATOM 548 C C . ASP A 1 72 ? 27.384 -2.854 -44.359 1.00 54.72 72 ASP A C 1
ATOM 550 O O . ASP A 1 72 ? 27.833 -4.008 -44.385 1.00 54.72 72 ASP A O 1
ATOM 554 N N . PRO A 1 73 ? 27.087 -2.210 -45.504 1.00 68.62 73 PRO A N 1
ATOM 555 C CA . PRO A 1 73 ? 27.548 -2.703 -46.792 1.00 68.62 73 PRO A CA 1
ATOM 556 C C . PRO A 1 73 ? 29.081 -2.572 -46.876 1.00 68.62 73 PRO A C 1
ATOM 558 O O . PRO A 1 73 ? 29.655 -1.632 -46.322 1.00 68.62 73 PRO A O 1
ATOM 561 N N . PRO A 1 74 ? 29.775 -3.483 -47.585 1.00 61.62 74 PRO A N 1
ATOM 562 C CA . PRO A 1 74 ? 31.228 -3.458 -47.672 1.00 61.62 74 PRO A CA 1
ATOM 563 C C . PRO A 1 74 ? 31.717 -2.152 -48.310 1.00 61.62 74 PRO A C 1
ATOM 565 O O . PRO A 1 74 ? 31.368 -1.818 -49.445 1.00 61.62 74 PRO A O 1
ATOM 568 N N . LEU A 1 75 ? 32.554 -1.446 -47.549 1.00 57.47 75 LEU A N 1
ATOM 569 C CA . LEU A 1 75 ? 33.309 -0.255 -47.926 1.00 57.47 75 LEU A CA 1
ATOM 570 C C . LEU A 1 75 ? 33.912 -0.396 -49.332 1.00 57.47 75 LEU A C 1
ATOM 572 O O . LEU A 1 75 ? 34.837 -1.180 -49.553 1.00 57.47 75 LEU A O 1
ATOM 576 N N . ARG A 1 76 ? 33.434 0.416 -50.281 1.00 54.88 76 ARG A N 1
ATOM 577 C CA . ARG A 1 76 ? 34.220 0.765 -51.466 1.00 54.88 76 ARG A CA 1
ATOM 578 C C . ARG A 1 76 ? 35.032 2.012 -51.153 1.00 54.88 76 ARG A C 1
ATOM 580 O O . ARG A 1 76 ? 34.481 3.050 -50.803 1.00 54.88 76 ARG A O 1
ATOM 587 N N . ALA A 1 77 ? 36.346 1.867 -51.274 1.00 56.78 77 ALA A N 1
ATOM 588 C CA . ALA A 1 77 ? 37.319 2.935 -51.157 1.00 56.78 77 ALA A CA 1
ATOM 589 C C . ALA A 1 77 ? 37.052 4.016 -52.215 1.00 56.78 77 ALA A C 1
ATOM 591 O O . ALA A 1 77 ? 37.329 3.815 -53.396 1.00 56.78 77 ALA A O 1
ATOM 592 N N . SER A 1 78 ? 36.533 5.161 -51.780 1.00 54.97 78 SER A N 1
ATOM 593 C CA . SER A 1 78 ? 36.587 6.405 -52.542 1.00 54.97 78 SER A CA 1
ATOM 594 C C . SER A 1 78 ? 37.472 7.382 -51.782 1.00 54.97 78 SER A C 1
ATOM 596 O O . SER A 1 78 ? 37.088 7.956 -50.767 1.00 54.97 78 SER A O 1
ATOM 598 N N . THR A 1 79 ? 38.696 7.516 -52.279 1.00 57.97 79 THR A N 1
ATOM 599 C CA . THR A 1 79 ? 39.601 8.634 -52.032 1.00 57.97 79 THR A CA 1
ATOM 600 C C . THR A 1 79 ? 38.983 9.903 -52.604 1.00 57.97 79 THR A C 1
ATOM 602 O O . THR A 1 79 ? 39.036 10.096 -53.810 1.00 57.97 79 THR A O 1
ATOM 605 N N . ASP A 1 80 ? 38.376 10.717 -51.747 1.00 54.94 80 ASP A N 1
ATOM 606 C CA . ASP A 1 80 ? 38.326 12.178 -51.873 1.00 54.94 80 ASP A CA 1
ATOM 607 C C . ASP A 1 80 ? 37.800 12.746 -50.547 1.00 54.94 80 ASP A C 1
ATOM 609 O O . ASP A 1 80 ? 36.598 12.842 -50.301 1.00 54.94 80 ASP A O 1
ATOM 613 N N . LEU A 1 81 ? 38.738 13.035 -49.639 1.00 56.00 81 LEU A N 1
ATOM 614 C CA . LEU A 1 81 ? 38.477 13.633 -48.329 1.00 56.00 81 LEU A C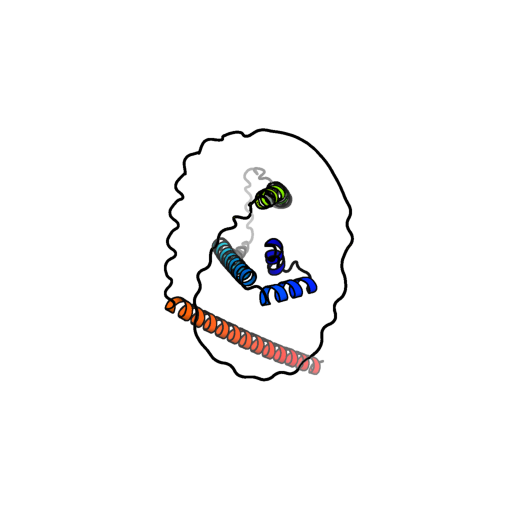A 1
ATOM 615 C C . LEU A 1 81 ? 38.314 15.162 -48.479 1.00 56.00 81 LEU A C 1
ATOM 617 O O . LEU A 1 81 ? 39.287 15.830 -48.836 1.00 56.00 81 LEU A O 1
ATOM 621 N N . PRO A 1 82 ? 37.156 15.757 -48.143 1.00 66.31 82 PRO A N 1
ATOM 622 C CA . PRO A 1 82 ? 37.088 17.169 -47.771 1.00 66.31 82 PRO A CA 1
ATOM 623 C C . PRO A 1 82 ? 37.757 17.403 -46.398 1.00 66.31 82 PRO A C 1
ATOM 625 O O . PRO A 1 82 ? 37.886 16.463 -45.607 1.00 66.31 82 PRO A O 1
ATOM 628 N N . PRO A 1 83 ? 38.199 18.640 -46.089 1.00 61.91 83 PRO A N 1
ATOM 629 C CA . PRO A 1 83 ? 38.912 18.936 -44.852 1.00 61.91 83 PRO A CA 1
ATOM 630 C C . PRO A 1 83 ? 38.033 18.642 -43.634 1.00 61.91 83 PRO A C 1
ATOM 632 O O . PRO A 1 83 ? 36.950 19.205 -43.472 1.00 61.91 83 PRO A O 1
ATOM 635 N N . LEU A 1 84 ? 38.540 17.748 -42.785 1.00 52.50 84 LEU A N 1
ATOM 636 C CA . LEU A 1 84 ? 37.994 17.387 -41.485 1.00 52.50 84 LEU A CA 1
ATOM 637 C C . LEU A 1 84 ? 37.814 18.645 -40.628 1.00 52.50 84 LEU A C 1
ATOM 639 O O . LEU A 1 84 ? 38.761 19.153 -40.026 1.00 52.50 84 LEU A O 1
ATOM 643 N N . LEU A 1 85 ? 36.573 19.125 -40.538 1.00 57.97 85 LEU A N 1
ATOM 644 C CA . LEU A 1 85 ? 36.133 19.819 -39.339 1.00 57.97 85 LEU A CA 1
ATOM 645 C C . LEU A 1 85 ? 36.273 18.809 -38.202 1.00 57.97 85 LEU A C 1
ATOM 647 O O . LEU A 1 85 ? 35.615 17.771 -38.217 1.00 57.97 85 LEU A O 1
ATOM 651 N N . LEU A 1 86 ? 37.176 19.107 -37.268 1.00 56.84 86 LEU A N 1
ATOM 652 C CA . LEU A 1 86 ? 37.316 18.438 -35.978 1.00 56.84 86 LEU A CA 1
ATOM 653 C C . LEU A 1 86 ? 35.979 18.535 -35.235 1.00 56.84 86 LEU A C 1
ATOM 655 O O . LEU A 1 86 ? 35.771 19.431 -34.417 1.00 56.84 86 LEU A O 1
ATOM 659 N N . LEU A 1 87 ? 35.050 17.643 -35.568 1.00 59.31 87 LEU A N 1
ATOM 660 C CA . LEU A 1 87 ? 33.900 17.355 -34.738 1.00 59.31 87 LEU A CA 1
ATOM 661 C C . LEU A 1 87 ? 34.473 16.665 -33.491 1.00 59.31 87 LEU A C 1
ATOM 663 O O . LEU A 1 87 ? 35.145 15.642 -33.642 1.00 59.31 87 LEU A O 1
ATOM 667 N N . PRO A 1 88 ? 34.325 17.255 -32.293 1.00 58.78 88 PRO A N 1
ATOM 668 C CA . PRO A 1 88 ? 34.829 16.642 -31.077 1.00 58.78 88 PRO A CA 1
ATOM 669 C C . PRO A 1 88 ? 34.211 15.254 -30.924 1.00 58.78 88 PRO A C 1
ATOM 671 O O . PRO A 1 88 ? 33.003 15.095 -31.077 1.00 58.78 88 PRO A O 1
ATOM 674 N N . ASP A 1 89 ? 35.071 14.277 -30.656 1.00 55.44 89 ASP A N 1
ATOM 675 C CA . ASP A 1 89 ? 34.732 12.867 -30.506 1.00 55.44 89 ASP A CA 1
ATOM 676 C C . ASP A 1 89 ? 33.550 12.696 -29.531 1.00 55.44 89 ASP A C 1
ATOM 678 O O . ASP A 1 89 ? 33.629 13.045 -28.348 1.00 55.44 89 ASP A O 1
ATOM 682 N N . GLU A 1 90 ? 32.424 12.183 -30.030 1.00 55.59 90 GLU A N 1
ATOM 683 C CA . GLU A 1 90 ? 31.181 11.986 -29.266 1.00 55.59 90 GLU A CA 1
ATOM 684 C C . GLU A 1 90 ? 31.352 10.952 -28.129 1.00 55.59 90 GLU A C 1
ATOM 686 O O . GLU A 1 90 ? 30.512 10.854 -27.228 1.00 55.59 90 GLU A O 1
ATOM 691 N N . GLU A 1 91 ? 32.465 10.207 -28.108 1.00 57.06 91 GLU A N 1
ATOM 692 C CA . GLU A 1 91 ? 32.767 9.213 -27.073 1.00 57.06 91 GLU A CA 1
ATOM 693 C C . GLU A 1 91 ? 32.926 9.833 -25.668 1.00 57.06 91 GLU A C 1
ATOM 695 O O . GLU A 1 91 ? 32.587 9.201 -24.658 1.00 57.06 91 GLU A O 1
ATOM 700 N N . ASP A 1 92 ? 33.323 11.106 -25.569 1.00 54.19 92 ASP A N 1
ATOM 701 C CA . ASP A 1 92 ? 33.445 11.806 -24.283 1.00 54.19 92 ASP A CA 1
ATOM 702 C C . ASP A 1 92 ? 32.118 12.390 -23.761 1.00 54.19 92 ASP A C 1
ATOM 704 O O . ASP A 1 92 ? 31.961 12.632 -22.551 1.00 54.19 92 ASP A O 1
ATOM 708 N N . ALA A 1 93 ? 31.109 12.561 -24.623 1.00 57.19 93 ALA A N 1
ATOM 709 C CA . ALA A 1 93 ? 29.809 13.111 -24.233 1.00 57.19 93 ALA A CA 1
ATOM 710 C C . ALA A 1 93 ? 29.045 12.167 -23.281 1.00 57.19 93 ALA A C 1
ATOM 712 O O . ALA A 1 93 ? 28.392 12.617 -22.327 1.00 57.19 93 ALA A O 1
ATOM 713 N N . GLY A 1 94 ? 29.193 10.849 -23.464 1.00 59.69 94 GLY A N 1
ATOM 714 C CA . GLY A 1 94 ? 28.551 9.828 -22.630 1.00 59.69 94 GLY A CA 1
ATOM 715 C C . GLY A 1 94 ? 29.090 9.783 -21.194 1.00 59.69 94 GLY A C 1
ATOM 716 O O . GLY A 1 94 ? 28.320 9.729 -20.226 1.00 59.69 94 GLY A O 1
ATOM 717 N N . ARG A 1 95 ? 30.416 9.883 -21.019 1.00 59.69 95 ARG A N 1
ATOM 718 C CA . ARG A 1 95 ? 31.051 9.896 -19.685 1.00 59.69 95 ARG A CA 1
ATOM 719 C C . ARG A 1 95 ? 30.789 11.191 -18.923 1.00 59.69 95 ARG A C 1
ATOM 721 O O . ARG A 1 95 ? 30.694 11.160 -17.691 1.00 59.69 95 ARG A O 1
ATOM 728 N N . ARG A 1 96 ? 30.652 12.324 -19.620 1.00 60.22 96 ARG A N 1
ATOM 729 C CA . ARG A 1 96 ? 30.312 13.609 -18.991 1.00 60.22 96 ARG A CA 1
ATOM 730 C C . ARG A 1 96 ? 28.856 13.631 -18.525 1.00 60.22 96 ARG A C 1
ATOM 732 O O . ARG A 1 96 ? 28.609 14.014 -17.383 1.00 60.22 96 ARG A O 1
ATOM 739 N N . ARG A 1 97 ? 27.910 13.113 -19.323 1.00 62.19 97 ARG A N 1
ATOM 740 C CA . ARG A 1 97 ? 26.492 12.995 -18.923 1.00 62.19 97 ARG A CA 1
ATOM 741 C C . ARG A 1 97 ? 26.286 12.129 -17.682 1.00 62.19 97 ARG A C 1
ATOM 743 O O . ARG A 1 97 ? 25.546 12.542 -16.795 1.00 62.19 97 ARG A O 1
ATOM 750 N N . ARG A 1 98 ? 26.975 10.986 -17.559 1.00 63.09 98 ARG A N 1
ATOM 751 C CA . ARG A 1 98 ? 26.867 10.130 -16.357 1.00 63.09 98 ARG A CA 1
ATOM 752 C C . ARG A 1 98 ? 27.337 10.824 -15.078 1.00 63.09 98 ARG A C 1
ATOM 754 O O . ARG A 1 98 ? 26.709 10.656 -14.038 1.00 63.09 98 ARG A O 1
ATOM 761 N N . ARG A 1 99 ? 28.403 11.629 -15.146 1.00 65.31 99 ARG A N 1
ATOM 762 C CA . ARG A 1 99 ? 28.878 12.385 -13.976 1.00 65.31 99 ARG A CA 1
ATOM 763 C C . ARG A 1 99 ? 27.900 13.487 -13.577 1.00 65.31 99 ARG A C 1
ATOM 765 O O . ARG A 1 99 ? 27.574 13.589 -12.402 1.00 65.31 99 ARG A O 1
ATOM 772 N N . VAL A 1 100 ? 27.373 14.254 -14.534 1.00 67.19 100 VAL A N 1
ATOM 773 C CA . VAL A 1 100 ? 26.405 15.325 -14.228 1.00 67.19 100 VAL A CA 1
ATOM 774 C C . VAL A 1 100 ? 25.072 14.755 -13.717 1.00 67.19 100 VAL A C 1
ATOM 776 O O . VAL A 1 100 ? 24.498 15.313 -12.786 1.00 67.19 100 VAL A O 1
ATOM 779 N N . ALA A 1 101 ? 24.621 13.608 -14.238 1.00 67.38 101 ALA A N 1
ATOM 780 C CA . ALA A 1 101 ? 23.416 12.932 -13.753 1.00 67.38 101 ALA A CA 1
ATOM 781 C C . ALA A 1 101 ? 23.548 12.458 -12.294 1.00 67.38 101 ALA A C 1
ATOM 783 O O . ALA A 1 101 ? 22.627 12.660 -11.506 1.00 67.38 101 ALA A O 1
ATOM 784 N N . MET A 1 102 ? 24.700 11.899 -11.899 1.00 65.25 102 MET A N 1
ATOM 785 C CA . MET A 1 102 ? 24.910 11.476 -10.506 1.00 65.25 102 MET A CA 1
ATOM 786 C C . MET A 1 102 ? 24.942 12.653 -9.522 1.00 65.25 102 MET A C 1
ATOM 788 O O . MET A 1 102 ? 24.363 12.552 -8.442 1.00 65.25 102 MET A O 1
ATOM 792 N N . PHE A 1 103 ? 25.544 13.789 -9.894 1.00 71.88 103 PHE A N 1
ATOM 793 C CA . PHE A 1 103 ? 25.514 14.980 -9.034 1.00 71.88 103 PHE A CA 1
ATOM 794 C C . PHE A 1 103 ? 24.114 15.605 -8.935 1.00 71.88 103 PHE A C 1
ATOM 796 O O . PHE A 1 103 ? 23.752 16.109 -7.873 1.00 71.88 103 PHE A O 1
ATOM 803 N N . GLY A 1 104 ? 23.306 15.526 -9.999 1.00 67.12 104 GLY A N 1
ATOM 804 C CA . GLY A 1 104 ? 21.916 15.989 -9.979 1.00 67.12 104 GLY A CA 1
ATOM 805 C C . GLY A 1 104 ? 21.040 15.217 -8.986 1.00 67.12 104 GLY A C 1
ATOM 806 O O . GLY A 1 104 ? 20.281 15.830 -8.238 1.00 67.12 104 GLY A O 1
ATOM 807 N N . ILE A 1 105 ? 21.191 13.889 -8.920 1.00 73.56 105 ILE A N 1
ATOM 808 C CA . ILE A 1 105 ? 20.416 13.040 -7.999 1.00 73.56 105 ILE A CA 1
ATOM 809 C C . ILE A 1 105 ? 20.777 13.342 -6.537 1.00 73.56 105 ILE A C 1
ATOM 811 O O . ILE A 1 105 ? 19.885 13.497 -5.707 1.00 73.56 105 ILE A O 1
ATOM 815 N N . ALA A 1 106 ? 22.066 13.497 -6.218 1.00 71.38 106 ALA A N 1
ATOM 816 C CA . ALA A 1 106 ? 22.497 13.802 -4.853 1.00 71.38 106 ALA A CA 1
ATOM 817 C C . ALA A 1 106 ? 21.963 15.158 -4.353 1.00 71.38 106 ALA A C 1
ATOM 819 O O . ALA A 1 106 ? 21.530 15.269 -3.206 1.00 71.38 106 ALA A O 1
ATOM 820 N N . ALA A 1 107 ? 21.942 16.178 -5.218 1.00 75.56 107 ALA A N 1
ATOM 821 C CA . ALA A 1 107 ? 21.380 17.483 -4.880 1.00 75.56 107 ALA A CA 1
ATOM 822 C C . ALA A 1 107 ? 19.858 17.421 -4.672 1.00 75.56 107 ALA A C 1
ATOM 824 O O . ALA A 1 107 ? 19.351 18.030 -3.732 1.00 75.56 107 ALA A O 1
ATOM 825 N N . ALA A 1 108 ? 19.141 16.656 -5.503 1.00 76.94 108 ALA A N 1
ATOM 826 C CA . ALA A 1 108 ? 17.701 16.470 -5.355 1.00 76.94 108 ALA A CA 1
ATOM 827 C C . ALA A 1 108 ? 17.359 15.824 -4.006 1.00 76.94 108 ALA A C 1
ATOM 829 O O . ALA A 1 108 ? 16.564 16.394 -3.268 1.00 76.94 108 ALA A O 1
ATOM 830 N N . VAL A 1 109 ? 18.029 14.721 -3.642 1.00 82.00 109 VAL A N 1
ATOM 831 C CA . VAL A 1 109 ? 17.828 14.033 -2.351 1.00 82.00 109 VAL A CA 1
ATOM 832 C C . VAL A 1 109 ? 18.108 14.962 -1.168 1.00 82.00 109 VAL A C 1
ATOM 834 O O . VAL A 1 109 ? 17.356 14.970 -0.197 1.00 82.00 109 VAL A O 1
ATOM 837 N N . LEU A 1 110 ? 19.154 15.789 -1.245 1.00 82.88 110 LEU A N 1
ATOM 838 C CA . LEU A 1 110 ? 19.494 16.718 -0.167 1.00 82.88 110 LEU A CA 1
ATOM 839 C C . LEU A 1 110 ? 18.447 17.833 -0.002 1.00 82.88 110 LEU A C 1
ATOM 841 O O . LEU A 1 110 ? 18.166 18.238 1.125 1.00 82.88 110 LEU A O 1
ATOM 845 N N . VAL A 1 111 ? 17.825 18.290 -1.095 1.00 85.69 111 VAL A N 1
ATOM 846 C CA . VAL A 1 111 ? 16.724 19.267 -1.053 1.00 85.69 111 VAL A CA 1
ATOM 847 C C . VAL A 1 111 ? 15.437 18.640 -0.516 1.00 85.69 111 VAL A C 1
ATOM 849 O O . VAL A 1 111 ? 14.778 19.273 0.306 1.00 85.69 111 VAL A O 1
ATOM 852 N N . THR A 1 112 ? 15.079 17.412 -0.904 1.00 79.06 112 THR A N 1
ATOM 853 C CA . THR A 1 112 ? 13.876 16.749 -0.367 1.00 79.06 112 THR A CA 1
ATOM 854 C C . THR A 1 112 ? 14.027 16.410 1.111 1.00 79.06 112 THR A C 1
ATOM 856 O O . THR A 1 112 ? 13.148 16.746 1.901 1.00 79.06 112 THR A O 1
ATOM 859 N N . VAL A 1 113 ? 15.150 15.809 1.513 1.00 83.62 113 VAL A N 1
ATOM 860 C CA . VAL A 1 113 ? 15.389 15.433 2.917 1.00 83.62 113 VAL A CA 1
ATOM 861 C C . VAL A 1 113 ? 15.592 16.675 3.790 1.00 83.62 113 VAL A C 1
ATOM 863 O O . VAL A 1 113 ? 15.002 16.785 4.865 1.00 83.62 113 VAL A O 1
ATOM 866 N N . GLY A 1 114 ? 16.374 17.651 3.320 1.00 78.44 114 GLY A N 1
ATOM 867 C CA . GLY A 1 114 ? 16.611 18.901 4.046 1.00 78.44 114 GLY A CA 1
ATOM 868 C C . GLY A 1 114 ? 15.367 19.788 4.137 1.00 78.44 114 GLY A C 1
ATOM 869 O O . GLY A 1 114 ? 15.084 20.345 5.196 1.00 78.44 114 GLY A O 1
ATOM 870 N N . GLY A 1 115 ? 14.591 19.887 3.054 1.00 77.50 115 GLY A N 1
ATOM 871 C CA . GLY A 1 115 ? 13.334 20.635 3.016 1.00 77.50 115 GLY A CA 1
ATOM 872 C C . GLY A 1 115 ? 12.255 20.011 3.900 1.00 77.50 115 GLY A C 1
ATOM 873 O O . GLY A 1 115 ? 11.583 20.734 4.634 1.00 77.50 115 GLY A O 1
ATOM 874 N N . GLY A 1 116 ? 12.145 18.678 3.903 1.00 71.94 116 GLY A N 1
ATOM 875 C CA . GLY A 1 116 ? 11.220 17.946 4.771 1.00 71.94 116 GLY A CA 1
ATOM 876 C C . GLY A 1 116 ? 11.488 18.197 6.256 1.00 71.94 116 GLY A C 1
ATOM 877 O O . GLY A 1 116 ? 10.572 18.556 6.993 1.00 71.94 116 GLY A O 1
ATOM 878 N N . LEU A 1 117 ? 12.753 18.126 6.682 1.00 75.50 117 LEU A N 1
ATOM 879 C CA . LEU A 1 117 ? 13.148 18.410 8.068 1.00 75.50 117 LEU A CA 1
ATOM 880 C C . LEU A 1 117 ? 12.886 19.864 8.484 1.00 75.50 117 LEU A C 1
ATOM 882 O O . LEU A 1 117 ? 12.512 20.119 9.631 1.00 75.50 117 LEU A O 1
ATOM 886 N N . LEU A 1 118 ? 13.059 20.826 7.571 1.00 75.19 118 LEU A N 1
ATOM 887 C CA . LEU A 1 118 ? 12.790 22.233 7.868 1.00 75.19 118 LEU A CA 1
ATOM 888 C C . LEU A 1 118 ? 11.287 22.495 8.038 1.00 75.19 118 LEU A C 1
ATOM 890 O O . LEU A 1 118 ? 10.882 23.154 8.993 1.00 75.19 118 LEU A O 1
ATOM 894 N N . VAL A 1 119 ? 10.456 21.949 7.146 1.00 71.94 119 VAL A N 1
ATOM 895 C CA . VAL A 1 119 ? 8.993 22.093 7.216 1.00 71.94 119 VAL A CA 1
ATOM 896 C C . VAL A 1 119 ? 8.433 21.383 8.447 1.00 71.94 119 VAL A C 1
ATOM 898 O O . VAL A 1 119 ? 7.578 21.942 9.129 1.00 71.94 119 VAL A O 1
ATOM 901 N N . GLN A 1 120 ? 8.964 20.211 8.800 1.00 70.94 120 GLN A N 1
ATOM 902 C CA . GLN A 1 120 ? 8.557 19.482 10.001 1.00 70.94 120 GLN A CA 1
ATOM 903 C C . GLN A 1 120 ? 8.845 20.269 11.288 1.00 70.94 120 GLN A C 1
ATOM 905 O O . GLN A 1 120 ? 8.039 20.239 12.214 1.00 70.94 120 GLN A O 1
ATOM 910 N N . ARG A 1 121 ? 9.949 21.029 11.340 1.00 72.88 121 ARG A N 1
ATOM 911 C CA . ARG A 1 121 ? 10.243 21.913 12.480 1.00 72.88 121 ARG A CA 1
ATOM 912 C C . ARG A 1 121 ? 9.384 23.172 12.525 1.00 72.88 121 ARG A C 1
ATOM 914 O O . ARG A 1 121 ? 9.087 23.640 13.616 1.00 72.88 121 ARG A O 1
ATOM 921 N N . TYR A 1 122 ? 8.992 23.720 11.378 1.00 74.25 122 TYR A N 1
ATOM 922 C CA . TYR A 1 122 ? 8.118 24.898 11.334 1.00 74.25 122 TYR A CA 1
ATOM 923 C C . TYR A 1 122 ? 6.643 24.569 11.572 1.00 74.25 122 TYR A C 1
ATOM 925 O O . TYR A 1 122 ? 5.890 25.444 11.989 1.00 74.25 122 TYR A O 1
ATOM 933 N N . ASN A 1 123 ? 6.231 23.327 11.314 1.00 60.44 123 ASN A N 1
ATOM 934 C CA . ASN A 1 123 ? 4.840 22.898 11.412 1.00 60.44 123 ASN A CA 1
ATOM 935 C C . ASN A 1 123 ? 4.539 22.072 12.673 1.00 60.44 123 ASN A C 1
ATOM 937 O O . ASN A 1 123 ? 3.536 21.366 12.702 1.00 60.44 123 ASN A O 1
ATOM 941 N N . GLN A 1 124 ? 5.382 22.149 13.709 1.00 54.62 124 GLN A N 1
ATOM 942 C CA . GLN A 1 124 ? 4.948 21.838 15.071 1.00 54.62 124 GLN A CA 1
ATOM 943 C C . GLN A 1 124 ? 4.276 23.094 15.641 1.00 54.62 124 GLN A C 1
ATOM 945 O O . GLN A 1 124 ? 4.979 23.983 16.124 1.00 54.62 124 GLN A O 1
ATOM 950 N N . PRO A 1 125 ? 2.937 23.233 15.567 1.00 50.50 125 PRO A N 1
ATOM 951 C CA . PRO A 1 125 ? 2.261 24.218 16.388 1.00 50.50 125 PRO A CA 1
ATOM 952 C C . PRO A 1 125 ? 2.542 23.875 17.850 1.00 50.50 125 PRO A C 1
ATOM 954 O O . PRO A 1 125 ? 2.494 22.711 18.248 1.00 50.50 125 PRO A O 1
ATOM 957 N N . ASP A 1 126 ? 2.854 24.906 18.623 1.00 53.34 126 ASP A N 1
ATOM 958 C CA . ASP A 1 126 ? 3.070 24.860 20.062 1.00 53.34 126 ASP A CA 1
ATOM 959 C C . ASP A 1 126 ? 1.761 24.406 20.743 1.00 53.34 126 ASP A C 1
ATOM 961 O O . ASP A 1 126 ? 0.885 25.199 21.095 1.00 53.34 126 ASP A O 1
ATOM 965 N N . VAL A 1 127 ? 1.553 23.088 20.818 1.00 56.09 127 VAL A N 1
ATOM 966 C CA . VAL A 1 127 ? 0.330 22.456 21.346 1.00 56.09 127 VAL A CA 1
ATOM 967 C C . VAL A 1 127 ? 0.133 22.710 22.845 1.00 56.09 127 VAL A C 1
ATOM 969 O O . VAL A 1 127 ? -0.949 22.440 23.373 1.00 56.09 127 VAL A O 1
ATOM 972 N N . ASP A 1 128 ? 1.122 23.305 23.515 1.00 51.78 128 ASP A N 1
ATOM 973 C CA . ASP A 1 128 ? 1.036 23.713 24.915 1.00 51.78 128 ASP A CA 1
ATOM 974 C C . ASP A 1 128 ? 0.154 24.959 25.139 1.00 51.78 128 ASP A C 1
ATOM 976 O O . ASP A 1 128 ? -0.439 25.100 26.215 1.00 51.78 128 ASP A O 1
ATOM 980 N N . GLU A 1 129 ? -0.052 25.833 24.142 1.00 53.66 129 GLU A N 1
ATOM 981 C CA . GLU A 1 129 ? -0.954 26.987 24.320 1.00 53.66 129 GLU A CA 1
ATOM 982 C C . GLU A 1 129 ? -2.441 26.606 24.260 1.00 53.66 129 GLU A C 1
ATOM 984 O O . GLU A 1 129 ? -3.261 27.154 25.006 1.00 53.66 129 GLU A O 1
ATOM 989 N N . LEU A 1 130 ? -2.815 25.621 23.438 1.00 55.69 130 LEU A N 1
ATOM 990 C CA . LEU A 1 130 ? -4.220 25.226 23.283 1.00 55.69 130 LEU A CA 1
ATOM 991 C C . LEU A 1 130 ? -4.749 24.431 24.487 1.00 55.69 130 LEU A C 1
ATOM 993 O O . LEU A 1 130 ? -5.929 24.548 24.826 1.00 55.69 130 LEU A O 1
ATOM 997 N N . PHE A 1 131 ? -3.888 23.697 25.199 1.00 53.41 131 PHE A N 1
ATOM 998 C CA . PHE A 1 131 ? -4.284 23.013 26.436 1.00 53.41 131 PHE A CA 1
ATOM 999 C C . PHE A 1 131 ? -4.416 23.962 27.633 1.00 53.41 131 PHE A C 1
ATOM 1001 O O . PHE A 1 131 ? -5.252 23.730 28.511 1.00 53.41 131 PHE A O 1
ATOM 1008 N N . ARG A 1 132 ? -3.678 25.080 27.654 1.00 48.88 132 ARG A N 1
ATOM 1009 C CA . ARG A 1 132 ? -3.794 26.080 28.728 1.00 48.88 132 ARG A CA 1
ATOM 1010 C C . ARG A 1 132 ? -5.077 26.910 28.626 1.00 48.88 132 ARG A C 1
ATOM 1012 O O . ARG A 1 132 ? -5.627 27.298 29.655 1.00 48.88 132 ARG A O 1
ATOM 1019 N N . ALA A 1 133 ? -5.604 27.115 27.418 1.00 53.03 133 ALA A N 1
ATOM 1020 C CA . ALA A 1 133 ? -6.878 27.807 27.205 1.00 53.03 133 ALA A CA 1
ATOM 1021 C C . ALA A 1 133 ? -8.107 26.973 27.630 1.00 53.03 133 ALA A C 1
ATOM 1023 O O . ALA A 1 133 ? -9.120 27.540 28.037 1.00 53.03 133 ALA A O 1
ATOM 1024 N N . SER A 1 134 ? -8.022 25.636 27.607 1.00 49.62 134 SER A N 1
ATOM 1025 C CA . SER A 1 134 ? -9.144 24.760 27.988 1.00 49.62 134 SER A CA 1
ATOM 1026 C C . SER A 1 134 ? -9.284 24.532 29.501 1.00 49.62 134 SER A C 1
ATOM 1028 O O . SER A 1 134 ? -10.316 24.024 29.939 1.00 49.62 134 SER A O 1
ATOM 1030 N N . ALA A 1 135 ? -8.289 24.905 30.311 1.00 54.28 135 ALA A N 1
ATOM 1031 C CA . ALA A 1 135 ? -8.322 24.714 31.765 1.00 54.28 135 ALA A CA 1
ATOM 1032 C C . ALA A 1 135 ? -9.110 25.804 32.527 1.00 54.28 135 ALA A C 1
ATOM 1034 O O . ALA A 1 135 ? -9.294 25.683 33.734 1.00 54.28 135 ALA A O 1
ATOM 1035 N N . ASN A 1 136 ? -9.604 26.841 31.840 1.00 53.69 136 ASN A N 1
ATOM 1036 C CA . ASN A 1 136 ? -10.330 27.968 32.441 1.00 53.69 136 ASN A CA 1
ATOM 1037 C C . ASN A 1 136 ? -11.797 28.064 31.984 1.00 53.69 136 ASN A C 1
ATOM 1039 O O . ASN A 1 136 ? -12.327 29.161 31.823 1.00 53.69 136 ASN A O 1
ATOM 1043 N N . VAL A 1 137 ? -12.483 26.933 31.786 1.00 55.84 137 VAL A N 1
ATOM 1044 C CA . VAL A 1 137 ? -13.948 26.944 31.644 1.00 55.84 137 VAL A CA 1
ATOM 1045 C C . VAL A 1 137 ? -14.565 26.900 33.049 1.00 55.84 137 VAL A C 1
ATOM 1047 O O . VAL A 1 137 ? -14.501 25.852 33.695 1.00 55.84 137 VAL A O 1
ATOM 1050 N N . PRO A 1 138 ? -15.139 28.004 33.570 1.00 47.31 138 PRO A N 1
ATOM 1051 C CA . PRO A 1 138 ? -15.837 27.970 34.845 1.00 47.31 138 PRO A CA 1
ATOM 1052 C C . PRO A 1 138 ? -17.057 27.053 34.731 1.00 47.31 138 PRO A C 1
ATOM 1054 O O . PRO A 1 138 ? -17.852 27.158 33.796 1.00 47.31 138 PRO A O 1
ATOM 1057 N N . ALA A 1 139 ? -17.191 26.150 35.701 1.00 48.69 139 ALA A N 1
ATOM 1058 C CA . ALA A 1 139 ? -18.342 25.279 35.859 1.00 48.69 139 ALA A CA 1
ATOM 1059 C C . ALA A 1 139 ? -19.626 26.121 35.963 1.00 48.69 139 ALA A C 1
ATOM 1061 O O . ALA A 1 139 ? -19.922 26.693 37.011 1.00 48.69 139 ALA A O 1
ATOM 1062 N N . SER A 1 140 ? -20.387 26.206 34.870 1.00 47.31 140 SER A N 1
ATOM 1063 C CA . SER A 1 140 ? -21.776 26.660 34.924 1.00 47.31 140 SER A CA 1
ATOM 1064 C C . SER A 1 140 ? -22.610 25.545 35.538 1.00 47.31 140 SER A C 1
ATOM 1066 O O . SER A 1 140 ? -22.971 24.571 34.880 1.00 47.31 140 SER A O 1
ATOM 1068 N N . ALA A 1 141 ? -22.868 25.692 36.833 1.00 56.84 141 ALA A N 1
ATOM 1069 C CA . ALA A 1 141 ? -23.985 25.057 37.498 1.00 56.84 141 ALA A CA 1
ATOM 1070 C C . ALA A 1 141 ? -25.267 25.710 36.972 1.00 56.84 141 ALA A C 1
ATOM 1072 O O . ALA A 1 141 ? -25.534 26.856 37.301 1.00 56.84 141 ALA A O 1
ATOM 1073 N N . ASP A 1 142 ? -25.987 25.008 36.100 1.00 53.47 142 ASP A N 1
ATOM 1074 C CA . ASP A 1 142 ? -27.451 24.989 36.078 1.00 53.47 142 ASP A CA 1
ATOM 1075 C C . ASP A 1 142 ? -27.925 24.032 34.981 1.00 53.47 142 ASP A C 1
ATOM 1077 O O . ASP A 1 142 ? -27.882 24.301 33.782 1.00 53.47 142 ASP A O 1
ATOM 1081 N N . SER A 1 143 ? -28.392 22.864 35.402 1.00 49.97 143 SER A N 1
ATOM 1082 C CA . SER A 1 143 ? -29.310 22.045 34.616 1.00 49.97 143 SER A CA 1
ATOM 1083 C C . SER A 1 143 ? -30.275 21.411 35.596 1.00 49.97 143 SER A C 1
ATOM 1085 O O . SER A 1 143 ? -30.045 20.345 36.165 1.00 49.97 143 SER A O 1
ATOM 1087 N N . ALA A 1 144 ? -31.329 22.180 35.848 1.00 45.06 144 ALA A N 1
ATOM 1088 C CA . ALA A 1 144 ? -32.482 21.784 36.616 1.00 45.06 144 ALA A CA 1
ATOM 1089 C C . ALA A 1 144 ? -33.198 20.603 35.944 1.00 45.06 144 ALA A C 1
ATOM 1091 O O . ALA A 1 144 ? -33.501 20.618 34.753 1.00 45.06 144 ALA A O 1
ATOM 1092 N N . ALA A 1 145 ? -33.443 19.594 36.775 1.00 47.22 145 ALA A N 1
ATOM 1093 C CA . ALA A 1 145 ? -34.549 18.649 36.767 1.00 47.22 145 ALA A CA 1
ATOM 1094 C C . ALA A 1 145 ? -35.561 18.749 35.605 1.00 47.22 145 ALA A C 1
ATOM 1096 O O . ALA A 1 145 ? -36.433 19.616 35.592 1.00 47.22 145 ALA A O 1
ATOM 1097 N N . VAL A 1 146 ? -35.558 17.731 34.740 1.00 46.31 146 VAL A N 1
ATOM 1098 C CA . VAL A 1 146 ? -36.782 17.248 34.091 1.00 46.31 146 VAL A CA 1
ATOM 1099 C C . VAL A 1 146 ? -36.996 15.808 34.538 1.00 46.31 146 VAL A C 1
ATOM 1101 O O . VAL A 1 146 ? -36.279 14.887 34.155 1.00 46.31 146 VAL A O 1
ATOM 1104 N N . VAL A 1 147 ? -37.971 15.666 35.429 1.00 48.81 147 VAL A N 1
ATOM 1105 C CA . VAL A 1 147 ? -38.523 14.420 35.954 1.00 48.81 147 VAL A CA 1
ATOM 1106 C C . VAL A 1 147 ? -39.386 13.778 34.868 1.00 48.81 147 VAL A C 1
ATOM 1108 O O . VAL A 1 147 ? -40.275 14.430 34.325 1.00 48.81 147 VAL A O 1
ATOM 1111 N N . SER A 1 148 ? -39.178 12.491 34.591 1.00 46.47 148 SER A N 1
ATOM 1112 C CA . SER A 1 148 ? -40.197 11.647 33.963 1.00 46.47 148 SER A CA 1
ATOM 1113 C C . SER A 1 148 ? -40.305 10.348 34.755 1.00 46.47 148 SER A C 1
ATOM 1115 O O . SER A 1 148 ? -39.333 9.611 34.915 1.00 46.47 148 SER A O 1
ATOM 1117 N N . SER A 1 149 ? -41.481 10.165 35.347 1.00 47.97 149 SER A N 1
ATOM 1118 C CA . SER A 1 149 ? -41.905 9.020 36.148 1.00 47.97 149 SER A CA 1
ATOM 1119 C C . SER A 1 149 ? -42.574 7.948 35.274 1.00 47.97 149 SER A C 1
ATOM 1121 O O . SER A 1 149 ? -42.962 8.245 34.148 1.00 47.97 149 SER A O 1
ATOM 1123 N N . LEU A 1 150 ? -42.811 6.777 35.894 1.00 47.28 150 LEU A N 1
ATOM 1124 C CA . LEU A 1 150 ? -43.554 5.584 35.428 1.00 47.28 150 LEU A CA 1
ATOM 1125 C C . LEU A 1 150 ? -42.743 4.662 34.484 1.00 47.28 150 LEU A C 1
ATOM 1127 O O . LEU A 1 150 ? -42.159 5.128 33.523 1.00 47.28 150 LEU A O 1
ATOM 1131 N N . GLU A 1 151 ? -42.630 3.341 34.669 1.00 42.50 151 GLU A N 1
ATOM 1132 C CA . GLU A 1 151 ? -43.567 2.398 35.285 1.00 42.50 151 GLU A CA 1
ATOM 1133 C C . GLU A 1 151 ? -42.891 1.038 35.607 1.00 42.50 151 GLU A C 1
ATOM 1135 O O . GLU A 1 151 ? -42.100 0.516 34.828 1.00 42.50 151 GLU A O 1
ATOM 1140 N N . ALA A 1 152 ? -43.222 0.532 36.800 1.00 44.25 152 ALA A N 1
ATOM 1141 C CA . ALA A 1 152 ? -43.303 -0.838 37.335 1.00 44.25 152 ALA A CA 1
ATOM 1142 C C . ALA A 1 152 ? -42.650 -2.064 36.639 1.00 44.25 152 ALA A C 1
ATOM 1144 O O . ALA A 1 152 ? -42.928 -2.378 35.486 1.00 44.25 152 ALA A O 1
ATOM 1145 N N . GLY A 1 153 ? -41.970 -2.898 37.450 1.00 39.53 153 GLY A N 1
ATOM 1146 C CA . GLY A 1 153 ? -41.794 -4.332 37.160 1.00 39.53 153 GLY A CA 1
ATOM 1147 C C . GLY A 1 153 ? -40.688 -5.058 37.943 1.00 39.53 153 GLY A C 1
ATOM 1148 O O . GLY A 1 153 ? -39.655 -5.387 37.377 1.00 39.53 153 GLY A O 1
ATOM 1149 N N . GLN A 1 154 ? -40.915 -5.342 39.230 1.00 54.41 154 GLN A N 1
ATOM 1150 C CA . GLN A 1 154 ? -40.099 -6.196 40.124 1.00 54.41 154 GLN A CA 1
ATOM 1151 C C . GLN A 1 154 ? -40.825 -7.564 40.272 1.00 54.41 154 GLN A C 1
ATOM 1153 O O . GLN A 1 154 ? -42.058 -7.529 40.286 1.00 54.41 154 GLN A O 1
ATOM 1158 N N . PRO A 1 155 ? -40.163 -8.755 40.356 1.00 60.53 155 PRO A N 1
ATOM 1159 C CA . PRO A 1 155 ? -39.507 -9.173 41.604 1.00 60.53 155 PRO A CA 1
ATOM 1160 C C . PRO A 1 155 ? -38.244 -10.069 41.549 1.00 60.53 155 PRO A C 1
ATOM 1162 O O . PRO A 1 155 ? -38.099 -10.956 40.720 1.00 60.53 155 PRO A O 1
ATOM 1165 N N . ALA A 1 156 ? -37.407 -9.819 42.569 1.00 46.94 156 ALA A N 1
ATOM 1166 C CA . ALA A 1 156 ? -36.709 -10.735 43.487 1.00 46.94 156 ALA A CA 1
ATOM 1167 C C . ALA A 1 156 ? -35.787 -11.859 42.962 1.00 46.94 156 ALA A C 1
ATOM 1169 O O . ALA A 1 156 ? -36.256 -12.837 42.397 1.00 46.94 156 ALA A O 1
ATOM 1170 N N . SER A 1 157 ? -34.500 -11.769 43.341 1.00 46.94 157 SER A N 1
ATOM 1171 C CA . SER A 1 157 ? -33.801 -12.764 44.185 1.00 46.94 157 SER A CA 1
ATOM 1172 C C . SER A 1 157 ? -32.403 -12.263 44.609 1.00 46.94 157 SER A C 1
ATOM 1174 O O . SER A 1 157 ? -31.529 -12.047 43.777 1.00 46.94 157 SER A O 1
ATOM 1176 N N . GLU A 1 158 ? -32.222 -12.086 45.921 1.00 48.25 158 GLU A N 1
ATOM 1177 C CA . GLU A 1 158 ? -30.963 -11.891 46.677 1.00 48.25 158 GLU A CA 1
ATOM 1178 C C . GLU A 1 158 ? -30.207 -13.232 46.860 1.00 48.25 158 GLU A C 1
ATOM 1180 O O . GLU A 1 158 ? -30.850 -14.283 46.746 1.00 48.25 158 GLU A O 1
ATOM 1185 N N . PRO A 1 159 ? -28.873 -13.256 47.127 1.00 64.50 159 PRO A N 1
ATOM 1186 C CA . PRO A 1 159 ? -28.343 -13.152 48.508 1.00 64.50 159 PRO A CA 1
ATOM 1187 C C . PRO A 1 159 ? -26.967 -12.422 48.654 1.00 64.50 159 PRO A C 1
ATOM 1189 O O . PRO A 1 159 ? -26.401 -11.969 47.657 1.00 64.50 159 PRO A O 1
ATOM 1192 N N . PRO A 1 160 ? -26.432 -12.258 49.893 1.00 72.00 160 PRO A N 1
ATOM 1193 C CA . PRO A 1 160 ? -25.595 -11.118 50.290 1.00 72.00 160 PRO A CA 1
ATOM 1194 C C . PRO A 1 160 ? -24.111 -11.452 50.521 1.00 72.00 160 PRO A C 1
ATOM 1196 O O . PRO A 1 160 ? -23.802 -12.532 51.002 1.00 72.00 160 PRO A O 1
ATOM 1199 N N . PHE A 1 161 ? -23.212 -10.480 50.322 1.00 46.66 161 PHE A N 1
ATOM 1200 C CA . PHE A 1 161 ? -21.916 -10.373 51.023 1.00 46.66 161 PHE A CA 1
ATOM 1201 C C . PHE A 1 161 ? -21.508 -8.887 51.043 1.00 46.66 161 PHE A C 1
ATOM 1203 O O . PHE A 1 161 ? -21.357 -8.263 50.001 1.00 46.66 161 PHE A O 1
ATOM 1210 N N . SER A 1 162 ? -21.624 -8.209 52.185 1.00 63.16 162 SER A N 1
ATOM 1211 C CA . SER A 1 162 ? -20.658 -8.120 53.295 1.00 63.16 162 SER A CA 1
ATOM 1212 C C . SER A 1 162 ? -19.636 -6.998 53.085 1.00 63.16 162 SER A C 1
ATOM 1214 O O . SER A 1 162 ? -18.712 -7.090 52.283 1.00 63.16 162 SER A O 1
ATOM 1216 N N . ALA A 1 163 ? -19.859 -5.925 53.842 1.00 57.03 163 ALA A N 1
ATOM 1217 C CA . ALA A 1 163 ? -19.095 -4.690 53.876 1.00 57.03 163 ALA A CA 1
ATOM 1218 C C . ALA A 1 163 ? -17.735 -4.845 54.573 1.00 57.03 163 ALA A C 1
ATOM 1220 O O . ALA A 1 163 ? -17.609 -5.609 55.528 1.00 57.03 163 ALA A O 1
ATOM 1221 N N . SER A 1 164 ? -16.762 -4.022 54.170 1.00 51.06 164 SER A N 1
ATOM 1222 C CA . SER A 1 164 ? -15.664 -3.610 55.048 1.00 51.06 164 SER A CA 1
ATOM 1223 C C . SER A 1 164 ? -15.091 -2.255 54.602 1.00 51.06 164 SER A C 1
ATOM 1225 O O . SER A 1 164 ? -14.452 -2.153 53.560 1.00 51.06 164 SER A O 1
ATOM 1227 N N . ALA A 1 165 ? -15.336 -1.216 55.406 1.00 58.97 165 ALA A N 1
ATOM 1228 C CA . ALA A 1 165 ? -14.573 0.042 55.445 1.00 58.97 165 ALA A CA 1
ATOM 1229 C C . ALA A 1 165 ? -13.401 -0.110 56.442 1.00 58.97 165 ALA A C 1
ATOM 1231 O O . ALA A 1 165 ? -13.484 -1.003 57.294 1.00 58.97 165 ALA A O 1
ATOM 1232 N N . PRO A 1 166 ? -12.312 0.692 56.368 1.00 66.19 166 PRO A N 1
ATOM 1233 C CA . PRO A 1 166 ? -12.166 1.918 57.198 1.00 66.19 166 PRO A CA 1
ATOM 1234 C C . PRO A 1 166 ? -11.183 2.973 56.572 1.00 66.19 166 PRO A C 1
ATOM 1236 O O . PRO A 1 166 ? -10.907 2.876 55.380 1.00 66.19 166 PRO A O 1
ATOM 1239 N N . PRO A 1 167 ? -10.525 3.892 57.327 1.00 68.12 167 PRO A N 1
ATOM 1240 C CA . PRO A 1 167 ? -10.966 5.147 57.974 1.00 68.12 167 PRO A CA 1
ATOM 1241 C C . PRO A 1 167 ? -10.252 6.427 57.400 1.00 68.12 167 PRO A C 1
ATOM 1243 O O . PRO A 1 167 ? -9.475 6.307 56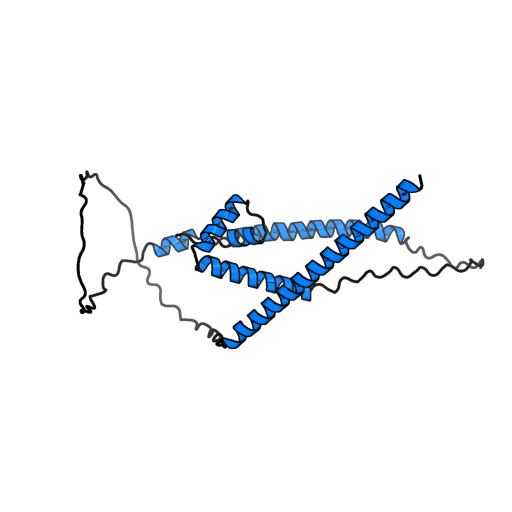.453 1.00 68.12 167 PRO A O 1
ATOM 1246 N N . PRO A 1 168 ? -10.486 7.659 57.932 1.00 72.50 168 PRO A N 1
ATOM 1247 C CA . PRO A 1 168 ? -10.081 8.927 57.290 1.00 72.50 168 PRO A CA 1
ATOM 1248 C C . PRO A 1 168 ? -8.851 9.673 57.881 1.00 72.50 168 PRO A C 1
ATOM 1250 O O . PRO A 1 168 ? -8.621 9.626 59.084 1.00 72.50 168 PRO A O 1
ATOM 1253 N N . ALA A 1 169 ? -8.205 10.471 57.002 1.00 46.19 169 ALA A N 1
ATOM 1254 C CA . ALA A 1 169 ? -7.424 11.730 57.177 1.00 46.19 169 ALA A CA 1
ATOM 1255 C C . ALA A 1 169 ? -6.143 11.745 58.068 1.00 46.19 169 ALA A C 1
ATOM 1257 O O . ALA A 1 169 ? -6.037 10.974 59.016 1.00 46.19 169 ALA A O 1
ATOM 1258 N N . PRO A 1 170 ? -5.144 12.630 57.790 1.00 62.53 170 PRO A N 1
ATOM 1259 C CA . PRO A 1 170 ? -5.231 14.033 58.235 1.00 62.53 170 PRO A CA 1
ATOM 1260 C C . PRO A 1 170 ? -4.607 15.110 57.309 1.00 62.53 170 PRO A C 1
ATOM 1262 O O . PRO A 1 170 ? -3.886 14.843 56.352 1.00 62.53 170 PRO A O 1
ATOM 1265 N N . ALA A 1 171 ? -4.917 16.359 57.667 1.00 56.00 171 ALA A N 1
ATOM 1266 C CA . ALA A 1 171 ? -4.606 17.636 57.026 1.00 56.00 171 ALA A CA 1
ATOM 1267 C C . ALA A 1 171 ? -3.155 18.152 57.168 1.00 56.00 171 ALA A C 1
ATOM 1269 O O . ALA A 1 171 ? -2.468 17.832 58.136 1.00 56.00 171 ALA A O 1
ATOM 1270 N N . ARG A 1 172 ? -2.762 19.060 56.256 1.00 44.53 172 ARG A N 1
ATOM 1271 C CA . ARG A 1 172 ? -1.826 20.215 56.388 1.00 44.53 172 ARG A CA 1
ATOM 1272 C C . ARG A 1 172 ? -1.648 20.835 54.986 1.00 44.53 172 ARG A C 1
ATOM 1274 O O . ARG A 1 172 ? -1.665 20.082 54.027 1.00 44.53 172 ARG A O 1
ATOM 1281 N N . ALA A 1 173 ? -1.378 22.110 54.717 1.00 42.56 173 ALA A N 1
ATOM 1282 C CA . ALA A 1 173 ? -1.439 23.422 55.368 1.00 42.56 173 ALA A CA 1
ATOM 1283 C C . ALA A 1 173 ? -0.740 24.391 54.370 1.00 42.56 173 ALA A C 1
ATOM 1285 O O . ALA A 1 173 ? 0.349 24.059 53.919 1.00 42.56 173 ALA A O 1
ATOM 1286 N N . SER A 1 174 ? -1.371 25.536 54.056 1.00 50.78 174 SER A N 1
ATOM 1287 C CA . SER A 1 174 ? -0.786 26.890 53.821 1.00 50.78 174 SER A CA 1
ATOM 1288 C C . SER A 1 174 ? 0.386 27.067 52.816 1.00 50.78 174 SER A C 1
ATOM 1290 O O . SER A 1 174 ? 1.471 26.565 53.071 1.00 50.78 174 SER A O 1
ATOM 1292 N N . SER A 1 175 ? 0.277 27.783 51.675 1.00 42.72 175 SER A N 1
ATOM 1293 C CA . SER A 1 175 ? 0.268 29.271 51.446 1.00 42.72 175 SER A CA 1
ATOM 1294 C C . SER A 1 175 ? 1.465 29.662 50.520 1.00 42.72 175 SER A C 1
ATOM 1296 O O . SER A 1 175 ? 2.343 28.814 50.373 1.00 42.72 175 SER A O 1
ATOM 1298 N N . PRO A 1 176 ? 1.683 30.918 50.037 1.00 60.50 176 PRO A N 1
ATOM 1299 C CA . PRO A 1 176 ? 0.812 31.971 49.462 1.00 60.50 176 PRO A CA 1
ATOM 1300 C C . PRO A 1 176 ? 1.393 32.658 48.166 1.00 60.50 176 PRO A C 1
ATOM 1302 O O . PRO A 1 176 ? 2.473 32.307 47.709 1.00 60.50 176 PRO A O 1
ATOM 1305 N N . GLU A 1 177 ? 0.680 33.687 47.654 1.00 41.22 177 GLU A N 1
ATOM 1306 C CA . GLU A 1 177 ? 1.118 34.842 46.806 1.00 41.22 177 GLU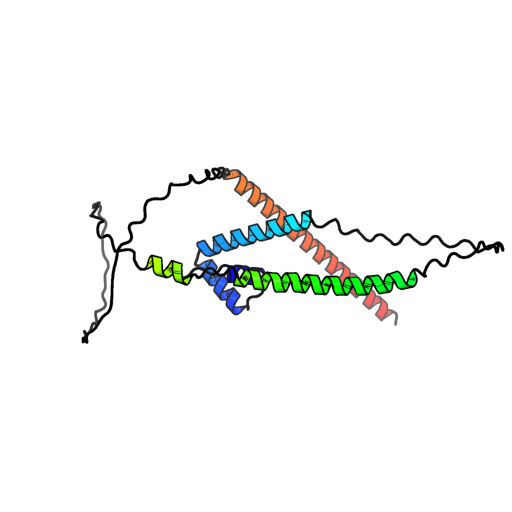 A CA 1
ATOM 1307 C C . GLU A 1 177 ? 1.669 34.581 45.375 1.00 41.22 177 GLU A C 1
ATOM 1309 O O . GLU A 1 177 ? 2.529 33.747 45.145 1.00 41.22 177 GLU A O 1
ATOM 1314 N N . THR A 1 178 ? 1.291 35.312 44.311 1.00 39.75 178 THR A N 1
ATOM 1315 C CA . THR A 1 178 ? 1.510 36.763 44.114 1.00 39.75 178 THR A CA 1
ATOM 1316 C C . THR A 1 178 ? 0.853 37.263 42.797 1.00 39.75 178 THR A C 1
ATOM 1318 O O . THR A 1 178 ? 0.943 36.552 41.802 1.00 39.75 178 THR A O 1
ATOM 1321 N N . ARG A 1 179 ? 0.369 38.530 42.781 1.00 39.34 179 ARG A N 1
ATOM 1322 C CA . ARG A 1 179 ? 0.344 39.528 41.654 1.00 39.34 179 ARG A CA 1
ATOM 1323 C C . ARG A 1 179 ? -0.487 39.235 40.379 1.00 39.34 179 ARG A C 1
ATOM 1325 O O . ARG A 1 179 ? -0.489 38.119 39.904 1.00 39.34 179 ARG A O 1
ATOM 1332 N N . THR A 1 180 ? -1.084 40.164 39.615 1.00 40.41 180 THR A N 1
ATOM 1333 C CA . THR A 1 180 ? -1.505 41.590 39.665 1.00 40.41 180 THR A CA 1
ATOM 1334 C C . THR A 1 180 ? -2.059 41.921 38.256 1.00 40.41 180 THR A C 1
ATOM 1336 O O . THR A 1 180 ? -1.296 41.753 37.318 1.00 40.41 180 THR A O 1
ATOM 1339 N N . ALA A 1 181 ? -3.311 42.424 38.162 1.00 44.38 181 ALA A N 1
ATOM 1340 C CA . ALA A 1 181 ? -3.938 43.365 37.177 1.00 44.38 181 ALA A CA 1
ATOM 1341 C C . ALA A 1 181 ? -3.763 43.195 35.631 1.00 44.38 181 ALA A C 1
ATOM 1343 O O . ALA A 1 181 ? -2.856 42.498 35.197 1.00 44.38 181 ALA A O 1
ATOM 1344 N N . PRO A 1 182 ? -4.475 43.958 34.753 1.00 62.88 182 PRO A N 1
ATOM 1345 C CA . PRO A 1 182 ? -5.854 44.506 34.725 1.00 62.88 182 PRO A CA 1
ATOM 1346 C C . PRO A 1 182 ? -6.668 44.004 33.480 1.00 62.88 182 PRO A C 1
ATOM 1348 O O . PRO A 1 182 ? -6.134 43.231 32.684 1.00 62.88 182 PRO A O 1
ATOM 1351 N N . PRO A 1 183 ? -7.941 44.422 33.256 1.00 56.59 183 PRO A N 1
ATOM 1352 C CA . PRO A 1 183 ? -8.721 44.006 32.085 1.00 56.59 183 PRO A CA 1
ATOM 1353 C C . PRO A 1 183 ? -8.487 44.940 30.885 1.00 56.59 183 PRO A C 1
ATOM 1355 O O . PRO A 1 183 ? -8.625 46.156 31.007 1.00 56.59 183 PRO A O 1
ATOM 1358 N N . VAL A 1 184 ? -8.169 44.372 29.717 1.00 50.06 184 VAL A N 1
ATOM 1359 C CA . VAL A 1 184 ? -8.171 45.093 28.434 1.00 50.06 184 VAL A CA 1
ATOM 1360 C C . VAL A 1 184 ? -9.382 44.643 27.627 1.00 50.06 184 VAL A C 1
ATOM 1362 O O . VAL A 1 184 ? -9.435 43.549 27.069 1.00 50.06 184 VAL A O 1
ATOM 1365 N N . GLU A 1 185 ? -10.364 45.531 27.608 1.00 53.31 185 GLU A N 1
ATOM 1366 C CA . GLU A 1 185 ? -11.530 45.540 26.739 1.00 53.31 185 GLU A CA 1
ATOM 1367 C C . GLU A 1 185 ? -11.077 45.522 25.269 1.00 53.31 185 GLU A C 1
ATOM 1369 O O . GLU A 1 185 ? -10.481 46.476 24.772 1.00 53.31 185 GLU A O 1
ATOM 1374 N N . SER A 1 186 ? -11.310 44.400 24.584 1.00 48.97 186 SER A N 1
ATOM 1375 C CA . SER A 1 186 ? -11.043 44.246 23.151 1.00 48.97 186 SER A CA 1
ATOM 1376 C C . SER A 1 186 ? -12.366 44.147 22.399 1.00 48.97 186 SER A C 1
ATOM 1378 O O . SER A 1 186 ? -13.163 43.235 22.617 1.00 48.97 186 SER A O 1
ATOM 1380 N N . ALA A 1 187 ? -12.588 45.132 21.533 1.00 49.44 187 ALA A N 1
ATOM 1381 C CA . ALA A 1 187 ? -13.766 45.297 20.696 1.00 49.44 187 ALA A CA 1
ATOM 1382 C C . ALA A 1 187 ? -14.029 44.093 19.758 1.00 49.44 187 ALA A C 1
ATOM 1384 O O . ALA A 1 187 ? -13.088 43.430 19.310 1.00 49.44 187 ALA A O 1
ATOM 1385 N N . PRO A 1 188 ? -15.298 43.825 19.394 1.00 52.12 188 PRO A N 1
ATOM 1386 C CA . PRO A 1 188 ? -15.660 42.727 18.503 1.00 52.12 188 PRO A CA 1
ATOM 1387 C C . PRO A 1 188 ? -15.234 43.008 17.054 1.00 52.12 188 PRO A C 1
ATOM 1389 O O . PRO A 1 188 ? -15.722 43.938 16.413 1.00 52.12 188 PRO A O 1
ATOM 1392 N N . SER A 1 189 ? -14.354 42.162 16.511 1.00 47.97 189 SER A N 1
ATOM 1393 C CA . SER A 1 189 ? -14.055 42.133 15.074 1.00 47.97 189 SER A CA 1
ATOM 1394 C C . SER A 1 189 ? -15.195 41.479 14.272 1.00 47.97 189 SER A C 1
ATOM 1396 O O . SER A 1 189 ? -15.828 40.531 14.747 1.00 47.97 189 SER A O 1
ATOM 1398 N N . PRO A 1 190 ? -15.475 41.958 13.045 1.00 55.06 190 PRO A N 1
ATOM 1399 C CA . PRO A 1 190 ? -16.622 41.531 12.254 1.00 55.06 190 PRO A CA 1
ATOM 1400 C C . PRO A 1 190 ? -16.481 40.087 11.750 1.00 55.06 190 PRO A C 1
ATOM 1402 O O . PRO A 1 190 ? -15.500 39.717 11.103 1.00 55.06 190 PRO A O 1
ATOM 1405 N N . ARG A 1 191 ? -17.517 39.280 12.017 1.00 45.75 191 ARG A N 1
ATOM 1406 C CA . ARG A 1 191 ? -17.727 37.929 11.475 1.00 45.75 191 ARG A CA 1
ATOM 1407 C C . ARG A 1 191 ? -17.594 37.933 9.950 1.00 45.75 191 ARG A C 1
ATOM 1409 O O . ARG A 1 191 ? -18.486 38.398 9.243 1.00 45.75 191 ARG A O 1
ATOM 1416 N N . ARG A 1 192 ? -16.515 37.340 9.439 1.00 48.72 192 ARG A N 1
ATOM 1417 C CA . ARG A 1 192 ? -16.406 36.941 8.033 1.00 48.72 192 ARG A CA 1
ATOM 1418 C C . ARG A 1 192 ? -17.250 35.682 7.836 1.00 48.72 192 ARG A C 1
ATOM 1420 O O . ARG A 1 192 ? -17.001 34.663 8.475 1.00 48.72 192 ARG A O 1
ATOM 1427 N N . ALA A 1 193 ? -18.282 35.783 7.002 1.00 53.69 193 ALA A N 1
ATOM 1428 C CA . ALA A 1 193 ? -19.161 34.675 6.658 1.00 53.69 193 ALA A CA 1
ATOM 1429 C C . ALA A 1 193 ? -18.346 33.513 6.065 1.00 53.69 193 ALA A C 1
ATOM 1431 O O . ALA A 1 193 ? -17.650 33.680 5.063 1.00 53.69 193 ALA A O 1
ATOM 1432 N N . ALA A 1 194 ? -18.421 32.349 6.712 1.00 56.59 194 ALA A N 1
ATOM 1433 C CA . ALA A 1 194 ? -17.833 31.116 6.214 1.00 56.59 194 ALA A CA 1
ATOM 1434 C C . ALA A 1 194 ? -18.521 30.706 4.895 1.00 56.59 194 ALA A C 1
ATOM 1436 O O . ALA A 1 194 ? -19.750 30.798 4.808 1.00 56.59 194 ALA A O 1
ATOM 1437 N N . PRO A 1 195 ? -17.772 30.252 3.874 1.00 59.53 195 PRO A N 1
ATOM 1438 C CA . PRO A 1 195 ? -18.365 29.746 2.645 1.00 59.53 195 PRO A CA 1
ATOM 1439 C C . PRO A 1 195 ? -19.228 28.521 2.958 1.00 59.53 195 PRO A C 1
ATOM 1441 O O . PRO A 1 195 ? -18.827 27.626 3.706 1.00 59.53 195 PRO A O 1
ATOM 1444 N N . ALA A 1 196 ? -20.439 28.516 2.403 1.00 50.06 196 ALA A N 1
ATOM 1445 C CA . ALA A 1 196 ? -21.397 27.434 2.540 1.00 50.06 196 ALA A CA 1
ATOM 1446 C C . ALA A 1 196 ? -20.740 26.102 2.149 1.00 50.06 196 ALA A C 1
ATOM 1448 O O . ALA A 1 196 ? -20.321 25.918 1.006 1.00 50.06 196 ALA A O 1
ATOM 1449 N N . ARG A 1 197 ? -20.642 25.179 3.114 1.00 51.47 197 ARG A N 1
ATOM 1450 C CA . ARG A 1 197 ? -20.200 23.806 2.861 1.00 51.47 197 ARG A CA 1
ATOM 1451 C C . ARG A 1 197 ? -21.122 23.188 1.801 1.00 51.47 197 ARG A C 1
ATOM 1453 O O . ARG A 1 197 ? -22.344 23.271 1.971 1.00 51.47 197 ARG A O 1
ATOM 1460 N N . PRO A 1 198 ? -20.583 22.576 0.732 1.00 55.34 198 PRO A N 1
ATOM 1461 C CA . PRO A 1 198 ? -21.402 21.838 -0.217 1.00 55.34 198 PRO A CA 1
ATOM 1462 C C . PRO A 1 198 ? -22.139 20.741 0.552 1.00 55.34 198 PRO A C 1
ATOM 1464 O O . PRO A 1 198 ? -21.536 19.980 1.309 1.00 55.34 198 PRO A O 1
ATOM 1467 N N . ARG A 1 199 ? -23.469 20.714 0.422 1.00 45.81 199 ARG A N 1
ATOM 1468 C CA . ARG A 1 199 ? -24.302 19.660 1.000 1.00 45.81 199 ARG A CA 1
ATOM 1469 C C . ARG A 1 199 ? -23.855 18.343 0.377 1.00 45.81 199 ARG A C 1
ATOM 1471 O O . ARG A 1 199 ? -24.079 18.138 -0.812 1.00 45.81 199 ARG A O 1
ATOM 1478 N N . ALA A 1 200 ? -23.203 17.505 1.183 1.00 54.06 200 ALA A N 1
ATOM 1479 C CA . ALA A 1 200 ? -22.881 16.131 0.838 1.00 54.06 200 ALA A CA 1
ATOM 1480 C C . ALA A 1 200 ? -24.153 15.475 0.292 1.00 54.06 200 ALA A C 1
ATOM 1482 O O . ALA A 1 200 ? -25.180 15.425 0.977 1.00 54.06 200 ALA A O 1
ATOM 1483 N N . GLY A 1 201 ? -24.105 15.096 -0.985 1.00 51.12 201 GLY A N 1
ATOM 1484 C CA . GLY A 1 201 ? -25.192 14.396 -1.639 1.00 51.12 201 GLY A CA 1
ATOM 1485 C C . GLY A 1 201 ? -25.488 13.131 -0.850 1.00 51.12 201 GLY A C 1
ATOM 1486 O O . GLY A 1 201 ? -24.580 12.382 -0.509 1.00 51.12 201 GLY A O 1
ATOM 1487 N N . SER A 1 202 ? -26.761 12.935 -0.528 1.00 56.22 202 SER A N 1
ATOM 1488 C CA . SER A 1 202 ? -27.291 11.680 -0.011 1.00 56.22 202 SER A CA 1
ATOM 1489 C C . SER A 1 202 ? -27.038 10.596 -1.061 1.00 56.22 202 SER A C 1
ATOM 1491 O O . SER A 1 202 ? -27.875 10.385 -1.939 1.00 56.22 202 SER A O 1
ATOM 1493 N N . GLU A 1 203 ? -25.877 9.946 -1.001 1.00 58.22 203 GLU A N 1
ATOM 1494 C CA . GLU A 1 203 ? -25.602 8.735 -1.764 1.00 58.22 203 GLU A CA 1
ATOM 1495 C C . GLU A 1 203 ? -26.676 7.713 -1.395 1.00 58.22 203 GLU A C 1
ATOM 1497 O O . GLU A 1 203 ? -26.864 7.353 -0.228 1.00 58.22 203 GLU A O 1
ATOM 1502 N N . SER A 1 204 ? -27.471 7.327 -2.390 1.00 65.94 204 SER A N 1
ATOM 1503 C CA . SER A 1 204 ? -28.570 6.403 -2.178 1.00 65.94 204 SER A CA 1
ATOM 1504 C C . SER A 1 204 ? -27.978 5.062 -1.744 1.00 65.94 204 SER A C 1
ATOM 1506 O O . SER A 1 204 ? -27.039 4.559 -2.360 1.00 65.94 204 SER A O 1
ATOM 1508 N N . GLY A 1 205 ? -28.508 4.455 -0.678 1.00 68.69 205 GLY A N 1
ATOM 1509 C CA . GLY A 1 205 ? -27.976 3.193 -0.143 1.00 68.69 205 GLY A CA 1
ATOM 1510 C C . GLY A 1 205 ? -27.911 2.039 -1.160 1.00 68.69 205 GLY A C 1
ATOM 1511 O O . GLY A 1 205 ? -27.219 1.053 -0.913 1.00 68.69 205 GLY A O 1
ATOM 1512 N N . GLY A 1 206 ? -28.577 2.162 -2.316 1.00 76.50 206 GLY A N 1
ATOM 1513 C CA . GLY A 1 206 ? -28.469 1.217 -3.429 1.00 76.50 206 GLY A CA 1
ATOM 1514 C C . GLY A 1 206 ? -27.086 1.195 -4.091 1.00 76.50 206 GLY A C 1
ATOM 1515 O O . GLY A 1 206 ? -26.599 0.119 -4.442 1.00 76.50 206 GLY A O 1
ATOM 1516 N N . ASP A 1 207 ? -26.410 2.342 -4.187 1.00 78.31 207 ASP A N 1
ATOM 1517 C CA . ASP A 1 207 ? -25.114 2.455 -4.869 1.00 78.31 207 ASP A CA 1
ATOM 1518 C C . ASP A 1 207 ? -23.990 1.765 -4.081 1.00 78.31 207 ASP A C 1
ATOM 1520 O O . ASP A 1 207 ? -23.102 1.129 -4.655 1.00 78.31 207 ASP A O 1
ATOM 1524 N N . VAL A 1 208 ? -24.068 1.799 -2.748 1.00 76.50 208 VAL A N 1
ATOM 1525 C CA . VAL A 1 208 ? -23.094 1.148 -1.857 1.00 76.50 208 VAL A CA 1
ATOM 1526 C C . VAL A 1 208 ? -23.180 -0.378 -1.959 1.00 76.50 208 VAL A C 1
ATOM 1528 O O . VAL A 1 208 ? -22.154 -1.061 -2.007 1.00 76.50 208 VAL A O 1
ATOM 1531 N N . VAL A 1 209 ? -24.393 -0.936 -2.046 1.00 83.56 209 VAL A N 1
ATOM 1532 C CA . VAL A 1 209 ? -24.596 -2.390 -2.178 1.00 83.56 209 VAL A CA 1
ATOM 1533 C C . VAL A 1 209 ? -24.101 -2.886 -3.538 1.00 83.56 209 VAL A C 1
ATOM 1535 O O . VAL A 1 209 ? -23.408 -3.904 -3.600 1.00 83.56 209 VAL A O 1
ATOM 1538 N N . ALA A 1 210 ? -24.376 -2.143 -4.614 1.00 82.06 210 ALA A N 1
ATOM 1539 C CA . ALA A 1 210 ? -23.883 -2.466 -5.951 1.00 82.06 210 ALA A CA 1
ATOM 1540 C C . ALA A 1 210 ? -22.346 -2.435 -6.023 1.00 82.06 210 ALA A C 1
ATOM 1542 O O . ALA A 1 210 ? -21.734 -3.381 -6.526 1.00 82.06 210 ALA A O 1
ATOM 1543 N N . ARG A 1 211 ? -21.701 -1.409 -5.448 1.00 81.62 211 ARG A N 1
ATOM 1544 C CA . ARG A 1 211 ? -20.230 -1.327 -5.374 1.00 81.62 211 ARG A CA 1
ATOM 1545 C C . ARG A 1 211 ? -19.626 -2.483 -4.579 1.00 81.62 211 ARG A C 1
ATOM 1547 O O . ARG A 1 211 ? -18.630 -3.062 -5.007 1.00 81.62 211 ARG A O 1
ATOM 1554 N N . ARG A 1 212 ? -20.249 -2.881 -3.466 1.00 87.31 212 ARG A N 1
ATOM 1555 C CA . ARG A 1 212 ? -19.778 -4.015 -2.655 1.00 87.31 212 ARG A CA 1
ATOM 1556 C C . ARG A 1 212 ? -19.894 -5.351 -3.393 1.00 87.31 212 ARG A C 1
ATOM 1558 O O . ARG A 1 212 ? -18.997 -6.182 -3.276 1.00 87.31 212 ARG A O 1
ATOM 1565 N N . ALA A 1 213 ? -20.955 -5.548 -4.176 1.00 87.69 213 ALA A N 1
ATOM 1566 C CA . ALA A 1 213 ? -21.116 -6.741 -5.005 1.00 87.69 213 ALA A CA 1
ATOM 1567 C C . ALA A 1 213 ? -20.066 -6.812 -6.129 1.00 87.69 213 ALA A C 1
ATOM 1569 O O . ALA A 1 213 ? -19.499 -7.877 -6.375 1.00 87.69 213 ALA A O 1
ATOM 1570 N N . LEU A 1 214 ? -19.758 -5.679 -6.768 1.00 91.12 214 LEU A N 1
ATOM 1571 C CA . LEU A 1 214 ? -18.703 -5.596 -7.782 1.00 91.12 214 LEU A CA 1
ATOM 1572 C C . LEU A 1 214 ? -17.316 -5.869 -7.188 1.00 91.12 214 LEU A C 1
ATOM 1574 O O . LEU A 1 214 ? -16.556 -6.645 -7.762 1.00 91.12 214 LEU A O 1
ATOM 1578 N N . ALA A 1 215 ? -17.016 -5.310 -6.012 1.00 87.00 215 ALA A N 1
ATOM 1579 C CA . ALA A 1 215 ? -15.763 -5.574 -5.310 1.00 87.00 215 ALA A CA 1
ATOM 1580 C C . ALA A 1 215 ? -15.610 -7.063 -4.947 1.00 87.00 215 ALA A C 1
ATOM 1582 O O . ALA A 1 215 ? -14.560 -7.650 -5.193 1.00 87.00 215 ALA A O 1
ATOM 1583 N N . ALA A 1 216 ? -16.673 -7.702 -4.443 1.00 90.56 216 ALA A N 1
ATOM 1584 C CA . ALA A 1 216 ? -16.659 -9.132 -4.129 1.00 90.56 216 ALA A CA 1
ATOM 1585 C C . ALA A 1 216 ? -16.415 -10.002 -5.377 1.00 90.56 216 ALA A C 1
ATOM 1587 O O . ALA A 1 216 ? -15.661 -10.978 -5.325 1.00 90.56 216 ALA A O 1
ATOM 1588 N N . LYS A 1 217 ? -17.006 -9.630 -6.519 1.00 94.06 217 LYS A N 1
ATOM 1589 C CA . LYS A 1 217 ? -16.779 -10.329 -7.787 1.00 94.06 217 LYS A CA 1
ATOM 1590 C C . LYS A 1 217 ? -15.328 -10.191 -8.260 1.00 94.06 217 LYS A C 1
ATOM 1592 O O . LYS A 1 217 ? -14.718 -11.197 -8.605 1.00 94.06 217 LYS A O 1
ATOM 1597 N N . ALA A 1 218 ? -14.764 -8.985 -8.194 1.00 91.94 218 ALA A N 1
ATOM 1598 C CA . ALA A 1 218 ? -13.370 -8.741 -8.563 1.00 91.94 218 ALA A CA 1
ATOM 1599 C C . ALA A 1 218 ? -12.393 -9.557 -7.696 1.00 91.94 218 ALA A C 1
ATOM 1601 O O . ALA A 1 218 ? -11.451 -10.152 -8.215 1.00 91.94 218 ALA A O 1
ATOM 1602 N N . THR A 1 219 ? -12.647 -9.668 -6.384 1.00 91.00 219 THR A N 1
ATOM 1603 C CA . THR A 1 219 ? -11.813 -10.504 -5.504 1.00 91.00 219 THR A CA 1
ATOM 1604 C C . THR A 1 219 ? -11.889 -11.993 -5.848 1.00 91.00 219 THR A C 1
ATOM 1606 O O . THR A 1 219 ? -10.872 -12.681 -5.789 1.00 91.00 219 THR A O 1
ATOM 1609 N N . ALA A 1 220 ? -13.062 -12.490 -6.255 1.00 93.38 220 ALA A N 1
ATOM 1610 C CA . ALA A 1 220 ? -13.232 -13.887 -6.651 1.00 93.38 220 ALA A CA 1
ATOM 1611 C C . ALA A 1 220 ? -12.522 -14.206 -7.978 1.00 93.38 220 ALA A C 1
ATOM 1613 O O . ALA A 1 220 ? -11.908 -15.267 -8.105 1.00 93.38 220 ALA A O 1
ATOM 1614 N N . GLU A 1 221 ? -12.562 -13.283 -8.945 1.00 94.94 221 GLU A N 1
ATOM 1615 C CA . GLU A 1 221 ? -11.839 -13.412 -10.218 1.00 94.94 221 GLU A CA 1
ATOM 1616 C C . GLU A 1 221 ? -10.318 -13.428 -9.995 1.00 94.94 221 GLU A C 1
ATOM 1618 O O . GLU A 1 221 ? -9.638 -14.327 -10.494 1.00 94.94 221 GLU A O 1
ATOM 1623 N N . LEU A 1 222 ? -9.790 -12.534 -9.151 1.00 95.31 222 LEU A N 1
ATOM 1624 C CA . LEU A 1 222 ? -8.363 -12.512 -8.807 1.00 95.31 222 LEU A CA 1
ATOM 1625 C C . LEU A 1 222 ? -7.909 -13.809 -8.112 1.00 95.31 222 LEU A C 1
ATOM 1627 O O . LEU A 1 222 ? -6.843 -14.353 -8.410 1.00 95.31 222 LEU A O 1
ATOM 1631 N N . GLU A 1 223 ? -8.720 -14.348 -7.197 1.00 96.19 223 GLU A N 1
ATOM 1632 C CA . GLU A 1 223 ? -8.414 -15.617 -6.529 1.00 96.19 223 GLU A CA 1
ATOM 1633 C C . GLU A 1 223 ? -8.427 -16.798 -7.516 1.00 96.19 223 GLU A C 1
ATOM 1635 O O . GLU A 1 223 ? -7.601 -17.712 -7.416 1.00 96.19 223 GLU A O 1
ATOM 1640 N N . GLN A 1 224 ? -9.330 -16.780 -8.500 1.00 97.44 224 GLN A N 1
ATOM 1641 C CA . GLN A 1 224 ? -9.372 -17.773 -9.571 1.00 97.44 224 GLN A CA 1
ATOM 1642 C C . GLN A 1 224 ? -8.123 -17.700 -10.461 1.00 97.44 224 GLN A C 1
ATOM 1644 O O . GLN A 1 224 ? -7.527 -18.742 -10.750 1.00 97.44 224 GLN A O 1
ATOM 1649 N N . GLU A 1 225 ? -7.677 -16.505 -10.846 1.00 96.56 225 GLU A N 1
ATOM 1650 C CA . GLU A 1 225 ? -6.437 -16.329 -11.609 1.00 96.56 225 GLU A CA 1
ATOM 1651 C C . GLU A 1 225 ? -5.209 -16.814 -10.834 1.00 96.56 225 GLU A C 1
ATOM 1653 O O . GLU A 1 225 ? -4.369 -17.528 -11.389 1.00 96.56 225 GLU A O 1
ATOM 1658 N N . LEU A 1 226 ? -5.131 -16.526 -9.532 1.00 97.31 226 LEU A N 1
ATOM 1659 C CA . LEU A 1 226 ? -4.043 -17.001 -8.676 1.00 97.31 226 LEU A CA 1
ATOM 1660 C C . LEU A 1 226 ? -4.037 -18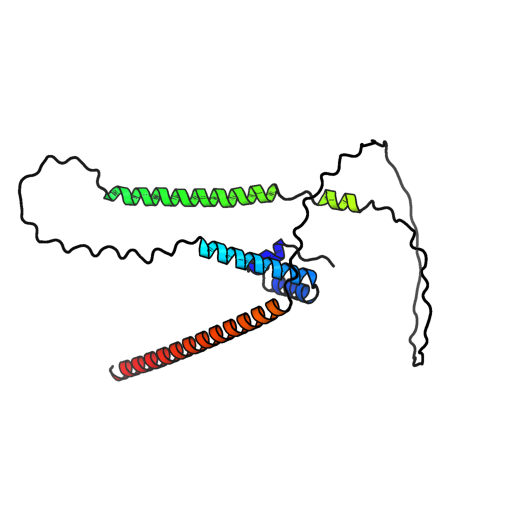.533 -8.534 1.00 97.31 226 LEU A C 1
ATOM 1662 O O . LEU A 1 226 ? -2.977 -19.162 -8.480 1.00 97.31 226 LEU A O 1
ATOM 1666 N N . ARG A 1 227 ? -5.212 -19.170 -8.487 1.00 97.50 227 ARG A N 1
ATOM 1667 C CA . ARG A 1 227 ? -5.313 -20.639 -8.513 1.00 97.50 227 ARG A CA 1
ATOM 1668 C C . ARG A 1 227 ? -4.813 -21.207 -9.840 1.00 97.50 227 ARG A C 1
ATOM 1670 O O . ARG A 1 227 ? -4.058 -22.180 -9.832 1.00 97.50 227 ARG A O 1
ATOM 1677 N N . LEU A 1 228 ? -5.187 -20.596 -10.964 1.00 97.94 228 LEU A N 1
ATOM 1678 C CA . LEU A 1 228 ? -4.742 -21.023 -12.292 1.00 97.94 228 LEU A CA 1
ATOM 1679 C C . LEU A 1 228 ? -3.231 -20.837 -12.482 1.00 97.94 228 LEU A C 1
ATOM 1681 O O . LEU A 1 228 ? -2.575 -21.721 -13.036 1.00 97.94 228 LEU A O 1
ATOM 1685 N N . SER A 1 229 ? -2.654 -19.737 -11.994 1.00 95.50 229 SER A N 1
ATOM 1686 C CA . SER A 1 229 ? -1.209 -19.497 -12.075 1.00 95.50 229 SER A CA 1
ATOM 1687 C C . SER A 1 229 ? -0.415 -20.509 -11.244 1.00 95.50 229 SER A C 1
ATOM 1689 O O . SER A 1 229 ? 0.555 -21.082 -11.743 1.00 95.50 229 SER A O 1
ATOM 1691 N N . ARG A 1 230 ? -0.875 -20.834 -10.028 1.00 97.56 230 ARG A N 1
ATOM 1692 C CA . ARG A 1 230 ? -0.277 -21.889 -9.192 1.00 97.56 230 ARG A CA 1
ATOM 1693 C C . ARG A 1 230 ? -0.370 -23.269 -9.836 1.00 97.56 230 ARG A C 1
ATOM 1695 O O . ARG A 1 230 ? 0.606 -24.013 -9.800 1.00 97.56 230 ARG A O 1
ATOM 1702 N N . ALA A 1 231 ? -1.502 -23.598 -10.458 1.00 96.56 231 ALA A N 1
ATOM 1703 C CA . ALA A 1 231 ? -1.657 -24.859 -11.179 1.00 96.56 231 ALA A CA 1
ATOM 1704 C C . ALA A 1 231 ? -0.662 -24.970 -12.350 1.00 96.56 231 ALA A C 1
ATOM 1706 O O . ALA A 1 231 ? 0.001 -25.996 -12.490 1.00 96.56 231 ALA A O 1
ATOM 1707 N N . ARG A 1 232 ? -0.484 -23.894 -13.132 1.00 97.62 232 ARG A N 1
ATOM 1708 C CA . ARG A 1 232 ? 0.504 -23.839 -14.227 1.00 97.62 232 ARG A CA 1
ATOM 1709 C C . ARG A 1 232 ? 1.946 -23.971 -13.730 1.00 97.62 232 ARG A C 1
ATOM 1711 O O . ARG A 1 232 ? 2.746 -24.675 -14.345 1.00 97.62 232 ARG A O 1
ATOM 1718 N N . ALA A 1 233 ? 2.279 -23.329 -12.612 1.00 93.88 233 ALA A N 1
ATOM 1719 C CA . ALA A 1 233 ? 3.600 -23.452 -11.998 1.00 93.88 233 ALA A CA 1
ATOM 1720 C C . ALA A 1 233 ? 3.873 -24.890 -11.521 1.00 93.88 233 ALA A C 1
ATOM 1722 O O . ALA A 1 233 ? 4.958 -25.422 -11.752 1.00 93.88 233 ALA A O 1
ATOM 1723 N N . ALA A 1 234 ? 2.875 -25.551 -10.927 1.00 97.06 234 ALA A N 1
ATOM 1724 C CA . ALA A 1 234 ? 2.989 -26.943 -10.501 1.00 97.06 234 ALA A CA 1
ATOM 1725 C C . ALA A 1 234 ? 3.204 -27.900 -11.687 1.00 97.06 234 ALA A C 1
ATOM 1727 O O . ALA A 1 234 ? 4.066 -28.776 -11.613 1.00 97.06 234 ALA A O 1
ATOM 1728 N N . THR A 1 235 ? 2.490 -27.711 -12.804 1.00 96.69 235 THR A N 1
ATOM 1729 C CA . THR A 1 235 ? 2.709 -28.521 -14.015 1.00 96.69 235 THR A CA 1
ATOM 1730 C C . THR A 1 235 ? 4.100 -28.301 -14.608 1.00 96.69 235 THR A C 1
ATOM 1732 O O . THR A 1 235 ? 4.777 -29.269 -14.938 1.00 96.69 235 THR A O 1
ATOM 1735 N N . ALA A 1 236 ? 4.581 -27.053 -14.652 1.00 96.19 236 ALA A N 1
ATOM 1736 C CA . ALA A 1 236 ? 5.926 -26.747 -15.138 1.00 96.19 236 ALA A CA 1
ATOM 1737 C C . ALA A 1 236 ? 7.027 -27.373 -14.258 1.00 96.19 236 ALA A C 1
ATOM 1739 O O . ALA A 1 236 ? 8.049 -27.838 -14.771 1.00 96.19 236 ALA A O 1
ATOM 1740 N N . ALA A 1 237 ? 6.815 -27.429 -12.939 1.00 96.00 237 ALA A N 1
ATOM 1741 C CA . ALA A 1 237 ? 7.733 -28.083 -12.010 1.00 96.00 237 ALA A CA 1
ATOM 1742 C C . ALA A 1 237 ? 7.787 -29.606 -12.222 1.00 96.00 237 ALA A C 1
ATOM 1744 O O . ALA A 1 237 ? 8.875 -30.183 -12.225 1.00 96.00 237 ALA A O 1
ATOM 1745 N N . LEU A 1 238 ? 6.639 -30.254 -12.454 1.00 98.12 238 LEU A N 1
ATOM 1746 C CA . LEU A 1 238 ? 6.579 -31.686 -12.769 1.00 98.12 238 LEU A CA 1
ATOM 1747 C C . LEU A 1 238 ? 7.271 -32.011 -14.099 1.00 98.12 238 LEU A C 1
ATOM 1749 O O . LEU A 1 238 ? 8.043 -32.967 -14.159 1.00 98.12 238 LEU A O 1
ATOM 1753 N N . ASP A 1 239 ? 7.063 -31.194 -15.133 1.00 97.75 239 ASP A N 1
ATOM 175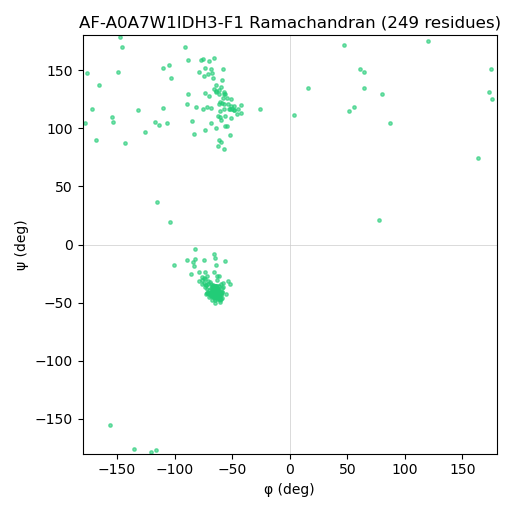4 C CA . ASP A 1 239 ? 7.744 -31.358 -16.424 1.00 97.75 239 ASP A CA 1
ATOM 1755 C C . ASP A 1 239 ? 9.262 -31.183 -16.295 1.00 97.75 239 ASP A C 1
ATOM 1757 O O . ASP A 1 239 ? 10.033 -31.950 -16.873 1.00 97.75 239 ASP A O 1
ATOM 1761 N N . SER A 1 240 ? 9.705 -30.214 -15.491 1.00 96.06 240 SER A N 1
ATOM 1762 C CA . SER A 1 240 ? 11.130 -29.998 -15.213 1.00 96.06 240 SER A CA 1
ATOM 1763 C C . SER A 1 240 ? 11.745 -31.191 -14.474 1.00 96.06 240 SER A C 1
ATOM 1765 O O . SER A 1 240 ? 12.818 -31.663 -14.844 1.00 96.06 240 SER A O 1
ATOM 1767 N N . ALA A 1 241 ? 11.041 -31.736 -13.476 1.00 97.50 241 ALA A N 1
ATOM 1768 C CA . ALA A 1 241 ? 11.475 -32.926 -12.748 1.00 97.50 241 ALA A CA 1
ATOM 1769 C C . ALA A 1 241 ? 11.524 -34.175 -13.643 1.00 97.50 241 ALA A C 1
ATOM 1771 O O . ALA A 1 241 ? 12.417 -35.007 -13.490 1.00 97.50 241 ALA A O 1
ATOM 1772 N N . ARG A 1 242 ? 10.591 -34.306 -14.594 1.00 98.31 242 ARG A N 1
ATOM 1773 C CA . ARG A 1 242 ? 10.597 -35.393 -15.577 1.00 98.31 242 ARG A CA 1
ATOM 1774 C C . ARG A 1 242 ? 11.816 -35.313 -16.495 1.00 98.31 242 ARG A C 1
ATOM 1776 O O . ARG A 1 242 ? 12.504 -36.317 -16.641 1.00 98.31 242 ARG A O 1
ATOM 1783 N N . ARG A 1 243 ? 12.119 -34.133 -17.049 1.00 97.88 243 ARG A N 1
ATOM 1784 C CA . ARG A 1 243 ? 13.312 -33.925 -17.893 1.00 97.88 243 ARG A CA 1
ATOM 1785 C C . ARG A 1 243 ? 14.604 -34.239 -17.142 1.00 97.88 243 ARG A C 1
ATOM 1787 O O . ARG A 1 243 ? 15.463 -34.915 -17.684 1.00 97.88 243 ARG A O 1
ATOM 1794 N N . ALA A 1 244 ? 14.697 -33.833 -15.874 1.00 97.50 244 ALA A N 1
ATOM 1795 C CA . ALA A 1 244 ? 15.864 -34.129 -15.046 1.00 97.50 244 ALA A CA 1
ATOM 1796 C C . ALA A 1 244 ? 16.101 -35.640 -14.851 1.00 97.50 244 ALA A C 1
ATOM 1798 O O . ALA A 1 244 ? 17.248 -36.067 -14.829 1.00 97.50 244 ALA A O 1
ATOM 1799 N N . ARG A 1 245 ? 15.038 -36.455 -14.744 1.00 98.12 245 ARG A N 1
ATOM 1800 C CA . ARG A 1 245 ? 15.160 -37.925 -14.677 1.00 98.12 245 ARG A CA 1
ATOM 1801 C C . ARG A 1 245 ? 15.574 -38.533 -16.016 1.00 98.12 245 ARG A C 1
ATOM 1803 O O . ARG A 1 245 ? 16.427 -39.407 -16.040 1.00 98.12 245 ARG A O 1
ATOM 1810 N N . GLU A 1 246 ? 15.002 -38.046 -17.118 1.00 98.00 246 GLU A N 1
ATOM 1811 C CA . GLU A 1 246 ? 15.364 -38.500 -18.469 1.00 98.00 246 GLU A CA 1
ATOM 1812 C C . GLU A 1 246 ? 16.831 -38.179 -18.819 1.00 98.00 246 GLU A C 1
ATOM 1814 O O . GLU A 1 246 ? 17.460 -38.931 -19.561 1.00 98.00 246 GLU A O 1
ATOM 1819 N N . ASP A 1 247 ? 17.388 -37.089 -18.279 1.00 97.44 247 ASP A N 1
ATOM 1820 C CA . ASP A 1 247 ? 18.806 -36.739 -18.426 1.00 97.44 247 ASP A CA 1
ATOM 1821 C C . ASP A 1 247 ? 19.735 -37.590 -17.539 1.00 97.44 247 ASP A C 1
ATOM 1823 O O . ASP A 1 247 ? 20.878 -37.828 -17.932 1.00 97.44 247 ASP A O 1
ATOM 1827 N N . ASP A 1 248 ? 19.267 -38.053 -16.374 1.00 97.69 248 ASP A N 1
ATOM 1828 C CA . ASP A 1 248 ? 20.020 -38.941 -15.472 1.00 97.69 248 ASP A CA 1
ATOM 1829 C C . ASP A 1 248 ? 20.117 -40.364 -16.047 1.00 97.69 248 ASP A C 1
ATOM 1831 O O . ASP A 1 248 ? 21.205 -40.924 -16.112 1.00 97.69 248 ASP A O 1
ATOM 1835 N N . ASP A 1 249 ? 19.020 -40.894 -16.606 1.00 97.56 249 ASP A N 1
ATOM 1836 C CA . ASP A 1 249 ? 18.984 -42.209 -17.273 1.00 97.56 249 ASP A CA 1
ATOM 1837 C C . ASP A 1 249 ? 19.872 -42.285 -18.536 1.00 97.56 249 ASP A C 1
ATOM 1839 O O . ASP A 1 249 ? 20.163 -43.372 -19.041 1.00 97.56 249 ASP A O 1
ATOM 1843 N N . ARG A 1 250 ? 20.276 -41.134 -19.093 1.00 96.94 250 ARG A N 1
ATOM 1844 C CA . ARG A 1 250 ? 21.155 -41.050 -20.273 1.00 96.94 250 ARG A CA 1
ATOM 1845 C C . ARG A 1 250 ? 22.648 -41.023 -19.938 1.00 96.94 250 ARG A C 1
ATOM 1847 O O . ARG A 1 250 ? 23.443 -41.131 -20.875 1.00 96.94 250 ARG A O 1
ATOM 1854 N N . ARG A 1 251 ? 23.028 -40.805 -18.678 1.00 92.44 251 ARG A N 1
ATOM 1855 C CA . ARG A 1 251 ? 24.432 -40.732 -18.237 1.00 92.44 251 ARG A CA 1
ATOM 1856 C C . ARG A 1 251 ? 24.973 -42.099 -17.846 1.00 92.44 251 ARG A C 1
ATOM 1858 O O . ARG A 1 251 ? 26.176 -42.309 -18.119 1.00 92.44 251 ARG A O 1
#

Solvent-accessible surface area (backbone atoms only — not comparable to full-atom values): 16825 Å² total; per-residue (Å²): 131,85,76,83,57,68,70,59,56,49,35,55,74,74,62,71,54,53,76,71,54,50,52,54,52,52,54,46,40,76,74,32,68,71,56,41,51,50,54,51,53,53,50,51,53,48,54,51,48,53,53,52,48,62,69,66,51,68,77,73,73,71,69,78,68,72,75,76,73,76,79,79,75,86,84,74,90,73,95,76,84,74,86,79,74,85,69,76,70,69,76,57,56,59,62,51,49,55,55,55,52,55,56,50,52,55,53,51,53,50,49,54,55,52,48,50,56,52,50,56,64,70,66,58,72,72,64,69,59,65,58,62,64,66,76,70,70,77,85,79,87,80,82,80,85,80,88,81,81,89,82,90,89,83,83,89,86,88,89,89,85,85,88,83,85,90,90,83,88,88,91,88,78,87,90,83,89,81,90,80,91,85,90,80,91,75,81,88,77,83,85,74,82,75,80,80,74,79,78,79,74,82,75,58,76,65,59,59,54,54,51,51,54,51,52,54,49,52,54,52,52,52,53,50,51,52,52,52,52,52,52,53,52,51,53,52,50,52,52,51,55,50,52,56,50,60,56,57,80,72,110

Radius of gyration: 37.48 Å; Cα contacts (8 Å, |Δi|>4): 16; chains: 1; bounding box: 83×88×111 Å

Sequence (251 aa):
MSHLDEGLLHAMLDGELELGEVRQVQAHLGSCASCDTRLKEVRELMAESDRLVATLEPPERTEFAPPLTPTDPPLRASTDLPPLLLLPDEEDAGRRRRRVAMFGIAAAVLVTVGGGLLVQRYNQPDVDELFRASANVPASADSAAVVSSLEAGQPASEPPFSASAPPPAPARASSPETRTAPPVESAPSPRRAAPARPRAGSESGGDVVARRALAAKATAELEQELRLSRARAATAALDSARRAREDDDRR